Protein AF-A0AAU0UJW2-F1 (afdb_monomer_lite)

Structure (mmCIF, N/CA/C/O backbone):
data_AF-A0AAU0UJW2-F1
#
_entry.id   AF-A0AAU0UJW2-F1
#
loop_
_atom_site.group_PDB
_atom_site.id
_atom_site.type_symbol
_atom_site.label_atom_id
_atom_site.label_alt_id
_atom_site.label_comp_id
_atom_site.label_asym_id
_atom_site.label_entity_id
_atom_site.label_seq_id
_atom_site.pdbx_PDB_ins_code
_atom_site.Cartn_x
_atom_site.Cartn_y
_atom_site.Cartn_z
_atom_site.occupancy
_atom_site.B_iso_or_equiv
_atom_site.auth_seq_id
_atom_site.auth_comp_id
_atom_site.auth_asym_id
_atom_site.auth_atom_id
_atom_site.pdbx_PDB_model_num
ATOM 1 N N . MET A 1 1 ? 0.479 22.056 -22.407 1.00 35.69 1 MET A N 1
ATOM 2 C CA . MET A 1 1 ? 1.122 21.111 -21.466 1.00 35.69 1 MET A CA 1
ATOM 3 C C . MET A 1 1 ? 1.969 20.139 -22.272 1.00 35.69 1 MET A C 1
ATOM 5 O O . MET A 1 1 ? 1.422 19.437 -23.113 1.00 35.69 1 MET A O 1
ATOM 9 N N . HIS A 1 2 ? 3.293 20.176 -22.109 1.00 35.47 2 HIS A N 1
ATOM 10 C CA . HIS A 1 2 ? 4.218 19.329 -22.865 1.00 35.47 2 HIS A CA 1
ATOM 11 C C . HIS A 1 2 ? 4.075 17.859 -22.450 1.00 35.47 2 HIS A C 1
ATOM 13 O O . HIS A 1 2 ? 4.309 17.515 -21.296 1.00 35.47 2 HIS A O 1
ATOM 19 N N . LYS A 1 3 ? 3.711 16.996 -23.409 1.00 44.81 3 LYS A N 1
ATOM 20 C CA . LYS A 1 3 ? 3.889 15.543 -23.308 1.00 44.81 3 LYS A CA 1
ATOM 21 C C . LYS A 1 3 ? 5.388 15.264 -23.306 1.00 44.81 3 LYS A C 1
ATOM 23 O O . LYS A 1 3 ? 6.005 15.299 -24.369 1.00 44.81 3 LYS A O 1
ATOM 28 N N . ILE A 1 4 ? 5.975 15.000 -22.144 1.00 49.22 4 ILE A N 1
ATOM 29 C CA . ILE A 1 4 ? 7.316 14.425 -22.114 1.00 49.22 4 ILE A CA 1
ATOM 30 C C . ILE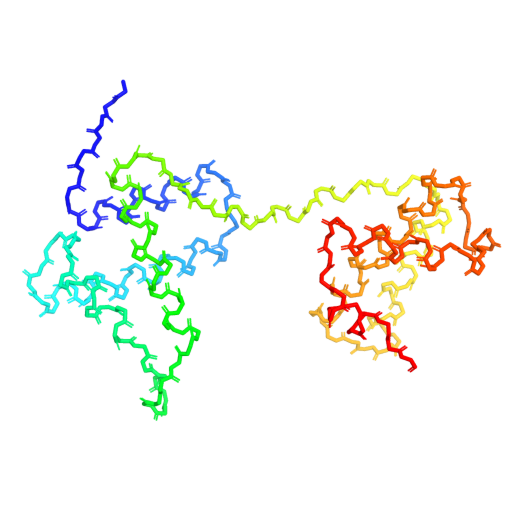 A 1 4 ? 7.150 12.946 -22.472 1.00 49.22 4 ILE A C 1
ATOM 32 O O . ILE A 1 4 ? 6.724 12.134 -21.660 1.00 49.22 4 ILE A O 1
ATOM 36 N N . ARG A 1 5 ? 7.416 12.611 -23.736 1.00 54.84 5 ARG A N 1
ATOM 37 C CA . ARG A 1 5 ? 7.581 11.228 -24.202 1.00 54.84 5 ARG A CA 1
ATOM 38 C C . ARG A 1 5 ? 9.007 10.795 -23.847 1.00 54.84 5 ARG A C 1
ATOM 40 O O . ARG A 1 5 ? 9.842 10.609 -24.727 1.00 54.84 5 ARG A O 1
ATOM 47 N N . THR A 1 6 ? 9.337 10.758 -22.559 1.00 57.75 6 THR A N 1
ATOM 48 C CA . THR A 1 6 ? 10.663 10.311 -22.132 1.00 57.75 6 THR A CA 1
ATOM 49 C C . THR A 1 6 ? 10.707 8.797 -22.166 1.00 57.75 6 THR A C 1
ATOM 51 O O . THR A 1 6 ? 10.095 8.118 -21.347 1.00 57.75 6 THR A O 1
ATOM 54 N N . ASN A 1 7 ? 11.419 8.268 -23.160 1.00 66.94 7 ASN A N 1
ATOM 55 C CA . ASN A 1 7 ? 11.680 6.836 -23.270 1.00 66.94 7 ASN A CA 1
ATOM 56 C C . ASN A 1 7 ? 12.797 6.390 -22.319 1.00 66.94 7 ASN A C 1
ATOM 58 O O . ASN A 1 7 ? 12.878 5.204 -22.008 1.00 66.94 7 ASN A O 1
ATOM 62 N N . ASN A 1 8 ? 13.640 7.323 -21.860 1.00 89.25 8 ASN A N 1
ATOM 63 C CA . ASN A 1 8 ? 14.739 7.019 -20.960 1.00 89.25 8 ASN A CA 1
ATOM 64 C C . ASN A 1 8 ? 14.211 6.605 -19.581 1.00 89.25 8 ASN A C 1
ATOM 66 O O . ASN A 1 8 ? 13.435 7.324 -18.948 1.00 89.25 8 ASN A O 1
ATOM 70 N N . LEU A 1 9 ? 14.665 5.448 -19.107 1.00 90.94 9 LEU A N 1
ATOM 71 C CA . LEU A 1 9 ? 14.228 4.851 -17.852 1.00 90.94 9 LEU A CA 1
ATOM 72 C C . LEU A 1 9 ? 14.534 5.739 -16.639 1.00 90.94 9 LEU A C 1
ATOM 74 O O . LEU A 1 9 ? 13.685 5.868 -15.762 1.00 90.94 9 LEU A O 1
ATOM 78 N N . LYS A 1 10 ? 15.708 6.379 -16.591 1.00 91.44 10 LYS A N 1
ATOM 79 C CA . LYS A 1 10 ? 16.122 7.215 -15.450 1.00 91.44 10 LYS A CA 1
ATOM 80 C C . LYS A 1 10 ? 15.271 8.479 -15.367 1.00 91.44 10 LYS A C 1
ATOM 82 O O . LYS A 1 10 ? 14.797 8.846 -14.294 1.00 91.44 10 LYS A O 1
ATOM 87 N N . GLU A 1 11 ? 15.008 9.110 -16.507 1.00 90.69 11 GLU A N 1
ATOM 88 C CA . GLU A 1 11 ? 14.116 10.272 -16.577 1.00 90.69 11 GLU A CA 1
ATOM 89 C C . GLU A 1 11 ? 12.674 9.896 -16.213 1.00 90.69 11 GLU A C 1
ATOM 91 O O . GLU A 1 11 ? 12.003 10.641 -15.497 1.00 90.69 11 GLU A O 1
ATOM 96 N N . LEU A 1 12 ? 12.215 8.714 -16.640 1.00 90.06 12 LEU A N 1
ATOM 97 C CA . LEU A 1 12 ? 10.905 8.175 -16.283 1.00 90.06 12 LEU A CA 1
ATOM 98 C C . LEU A 1 12 ? 10.791 7.920 -14.771 1.00 90.06 12 LEU A C 1
ATOM 100 O O . LEU A 1 12 ? 9.794 8.312 -14.164 1.00 90.06 12 LEU A O 1
ATOM 104 N N . THR A 1 13 ? 11.817 7.331 -14.145 1.00 92.44 13 THR A N 1
ATOM 105 C CA . THR A 1 13 ? 11.887 7.147 -12.687 1.00 92.44 13 THR A CA 1
ATOM 106 C C . THR A 1 13 ? 11.794 8.485 -11.958 1.00 92.44 13 THR A C 1
ATOM 108 O O . THR A 1 13 ? 10.998 8.617 -11.027 1.00 92.44 13 THR A O 1
ATOM 111 N N . ILE A 1 14 ? 12.583 9.484 -12.369 1.00 92.19 14 ILE A N 1
ATOM 112 C CA . ILE A 1 14 ? 12.592 10.811 -11.736 1.00 92.19 14 ILE A CA 1
ATOM 113 C C . ILE A 1 14 ? 11.211 11.457 -11.842 1.00 92.19 14 ILE A C 1
ATOM 115 O O . ILE A 1 14 ? 10.668 11.892 -10.828 1.00 92.19 14 ILE A O 1
ATOM 119 N N . ALA A 1 15 ? 10.616 11.462 -13.036 1.00 90.06 15 ALA A N 1
ATOM 120 C CA . ALA A 1 15 ? 9.301 12.050 -13.262 1.00 90.06 15 ALA A CA 1
ATOM 121 C C . ALA A 1 15 ? 8.222 11.390 -12.389 1.00 90.06 15 ALA A C 1
ATOM 123 O O . ALA A 1 15 ? 7.443 12.082 -11.735 1.00 90.06 15 ALA A O 1
ATOM 124 N N . VAL A 1 16 ? 8.233 10.057 -12.294 1.00 89.38 16 VAL A N 1
ATOM 125 C CA . VAL A 1 16 ? 7.325 9.302 -11.421 1.00 89.38 16 VAL A CA 1
ATOM 126 C C . VAL A 1 16 ? 7.502 9.686 -9.952 1.00 89.38 16 VAL A C 1
ATOM 128 O O . VAL A 1 16 ? 6.510 9.941 -9.272 1.00 89.38 16 VAL A O 1
ATOM 131 N N . LEU A 1 17 ? 8.737 9.753 -9.451 1.00 90.62 17 LEU A N 1
ATOM 132 C CA . LEU A 1 17 ? 9.001 10.106 -8.052 1.00 90.62 17 LEU A CA 1
ATOM 133 C C . LEU A 1 17 ? 8.580 11.547 -7.738 1.00 90.62 17 LEU A C 1
ATOM 135 O O . LEU A 1 17 ? 7.959 11.781 -6.704 1.00 90.62 17 LEU A O 1
ATOM 139 N N . THR A 1 18 ? 8.841 12.492 -8.642 1.00 89.75 18 THR A N 1
ATOM 140 C CA . THR A 1 18 ? 8.394 13.883 -8.500 1.00 89.75 18 THR A CA 1
ATOM 141 C C . THR A 1 18 ? 6.868 13.992 -8.480 1.00 89.75 18 THR A C 1
ATOM 143 O O . THR A 1 18 ? 6.316 14.747 -7.682 1.00 89.75 18 THR A O 1
ATOM 146 N N . GLU A 1 19 ? 6.156 13.228 -9.309 1.00 86.06 19 GLU A N 1
ATOM 147 C CA . GLU A 1 19 ? 4.689 13.203 -9.265 1.00 86.06 19 GLU A CA 1
ATOM 148 C C . GLU A 1 19 ? 4.155 12.569 -7.974 1.00 86.06 19 GLU A C 1
ATOM 150 O O . GLU A 1 19 ? 3.158 13.041 -7.430 1.00 86.06 19 GLU A O 1
ATOM 155 N N . MET A 1 20 ? 4.833 11.560 -7.418 1.00 85.06 20 MET A N 1
ATOM 156 C CA . MET A 1 20 ? 4.481 11.023 -6.098 1.00 85.06 20 MET A CA 1
ATOM 157 C C . MET A 1 20 ? 4.672 12.056 -4.977 1.00 85.06 20 MET A C 1
ATOM 159 O O . MET A 1 20 ? 3.850 12.130 -4.064 1.00 85.06 20 MET A O 1
ATOM 163 N N . GLU A 1 21 ? 5.732 12.861 -5.039 1.00 85.94 21 GLU A N 1
ATOM 164 C CA . GLU A 1 21 ? 5.971 13.948 -4.082 1.00 85.94 21 GLU A CA 1
ATOM 165 C C . GLU A 1 21 ? 4.874 15.021 -4.182 1.00 85.94 21 GLU A C 1
ATOM 167 O O . GLU A 1 21 ? 4.287 15.396 -3.166 1.00 85.94 21 GLU A O 1
ATOM 172 N N . LYS A 1 22 ? 4.511 15.445 -5.403 1.00 84.25 22 LYS A N 1
ATOM 173 C CA . LYS A 1 22 ? 3.406 16.395 -5.646 1.00 84.25 22 LYS A CA 1
ATOM 174 C C . LYS A 1 22 ? 2.049 15.866 -5.190 1.00 84.25 22 LYS A C 1
ATOM 176 O O . LYS A 1 22 ? 1.227 16.627 -4.694 1.00 84.25 22 LYS A O 1
ATOM 181 N N . ALA A 1 23 ? 1.813 14.566 -5.344 1.00 81.12 23 ALA A N 1
ATOM 182 C CA . ALA A 1 23 ? 0.598 13.905 -4.884 1.00 81.12 23 ALA A CA 1
ATOM 183 C C . ALA A 1 23 ? 0.604 13.601 -3.371 1.00 81.12 23 ALA A C 1
ATOM 185 O O . ALA A 1 23 ? -0.322 12.960 -2.871 1.00 81.12 23 ALA A O 1
ATOM 186 N N . HIS A 1 24 ? 1.620 14.064 -2.630 1.00 79.19 24 HIS A N 1
ATOM 187 C CA . HIS A 1 24 ? 1.739 13.925 -1.178 1.00 79.19 24 HIS A CA 1
ATOM 188 C C . HIS A 1 24 ? 1.684 12.469 -0.681 1.00 79.19 24 HIS A C 1
ATOM 190 O O . HIS A 1 24 ? 1.098 12.174 0.367 1.00 79.19 24 HIS A O 1
ATOM 196 N N . TYR A 1 25 ? 2.304 11.541 -1.417 1.00 77.69 25 TYR A N 1
ATOM 197 C CA . TYR A 1 25 ? 2.542 10.191 -0.901 1.00 77.69 25 TYR A CA 1
ATOM 198 C C . TYR A 1 25 ? 3.473 10.236 0.315 1.00 77.69 25 TYR A C 1
ATOM 200 O O . TYR A 1 25 ? 4.319 11.116 0.438 1.00 77.69 25 TYR A O 1
ATOM 208 N N . CYS A 1 26 ? 3.342 9.265 1.223 1.00 80.44 26 CYS A N 1
ATOM 209 C CA . CYS A 1 26 ? 4.212 9.220 2.394 1.00 80.44 26 CYS A CA 1
ATOM 210 C C . CYS A 1 26 ? 5.661 8.873 2.014 1.00 80.44 26 CYS A C 1
ATOM 212 O O . CYS A 1 26 ? 5.905 7.991 1.183 1.00 80.44 26 CYS A O 1
ATOM 214 N N . ASP A 1 27 ? 6.624 9.498 2.696 1.00 82.50 27 ASP A N 1
ATOM 215 C CA . ASP A 1 27 ? 8.057 9.359 2.402 1.00 82.50 27 ASP A CA 1
ATOM 216 C C . ASP A 1 27 ? 8.517 7.905 2.381 1.00 82.50 27 ASP A C 1
ATOM 218 O O . ASP A 1 27 ? 9.250 7.484 1.490 1.00 82.50 27 ASP A O 1
ATOM 222 N N . LYS A 1 28 ? 8.034 7.091 3.329 1.00 83.50 28 LYS A N 1
ATOM 223 C CA . LYS A 1 28 ? 8.375 5.665 3.399 1.00 83.50 28 LYS A CA 1
ATOM 224 C C . LYS A 1 28 ? 7.990 4.922 2.118 1.00 83.50 28 LYS A C 1
ATOM 226 O O . LYS A 1 28 ? 8.734 4.051 1.668 1.00 83.50 28 LYS A O 1
ATOM 231 N N . TYR A 1 29 ? 6.838 5.250 1.540 1.00 82.69 29 TYR A N 1
ATOM 232 C CA . TYR A 1 29 ? 6.375 4.631 0.306 1.00 82.69 29 TYR A CA 1
ATOM 233 C C . TYR A 1 29 ? 7.145 5.155 -0.911 1.00 82.69 29 TYR A C 1
ATOM 235 O O . TYR A 1 29 ? 7.566 4.353 -1.745 1.00 82.69 29 TYR A O 1
ATOM 243 N N . ILE A 1 30 ? 7.424 6.462 -0.970 1.00 88.44 30 ILE A N 1
ATOM 244 C CA . ILE A 1 30 ? 8.280 7.058 -2.011 1.00 88.44 30 ILE A CA 1
ATOM 245 C C . ILE A 1 30 ? 9.664 6.395 -2.008 1.00 88.44 30 ILE A C 1
ATOM 247 O O . ILE A 1 30 ? 10.150 5.980 -3.059 1.00 88.44 30 ILE A O 1
ATOM 251 N N . GLN A 1 31 ? 10.272 6.201 -0.832 1.00 90.12 31 GLN A N 1
ATOM 252 C CA . GLN A 1 31 ? 11.561 5.514 -0.710 1.00 90.12 31 GLN A CA 1
ATOM 253 C C . GLN A 1 31 ? 11.492 4.055 -1.172 1.00 90.12 31 GLN A C 1
ATOM 255 O O . GLN A 1 31 ? 12.400 3.585 -1.856 1.00 90.12 31 GLN A O 1
ATOM 260 N N . GLN A 1 32 ? 10.408 3.336 -0.863 1.00 88.75 32 GLN A N 1
ATOM 261 C CA . GLN A 1 32 ? 10.221 1.962 -1.332 1.00 88.75 32 GLN A CA 1
ATOM 262 C C . GLN A 1 32 ? 10.140 1.877 -2.864 1.00 88.75 32 GLN A C 1
ATOM 264 O O . GLN A 1 32 ? 10.741 0.977 -3.463 1.00 88.75 32 GLN A O 1
ATOM 269 N N . VAL A 1 33 ? 9.409 2.797 -3.501 1.00 89.94 33 VAL A N 1
ATOM 270 C CA . VAL A 1 33 ? 9.330 2.877 -4.966 1.00 89.94 33 VAL A CA 1
ATOM 271 C C . VAL A 1 33 ? 10.696 3.225 -5.543 1.00 89.94 33 VAL A C 1
ATOM 273 O O . VAL A 1 33 ? 11.180 2.486 -6.395 1.00 89.94 33 VAL A O 1
ATOM 276 N N . ARG A 1 34 ? 11.372 4.247 -5.003 1.00 93.75 34 ARG A N 1
ATOM 277 C CA . ARG A 1 34 ? 12.725 4.655 -5.409 1.00 93.75 34 ARG A CA 1
ATOM 278 C C . ARG A 1 34 ? 13.707 3.487 -5.379 1.00 93.75 34 ARG A C 1
ATOM 280 O O . ARG A 1 34 ? 14.332 3.200 -6.391 1.00 93.75 34 ARG A O 1
ATOM 287 N N . SER A 1 35 ? 13.783 2.756 -4.264 1.00 93.56 35 SER A N 1
ATOM 288 C CA . SER A 1 35 ? 14.660 1.582 -4.154 1.00 93.56 35 SER A CA 1
ATOM 289 C C . SER A 1 35 ? 14.330 0.502 -5.186 1.00 93.56 35 SER A C 1
ATOM 291 O O . SER A 1 35 ? 15.230 -0.162 -5.688 1.00 93.56 35 SER A O 1
ATOM 293 N N . THR A 1 36 ? 13.049 0.314 -5.513 1.00 93.81 36 THR A N 1
ATOM 294 C CA . THR A 1 36 ? 12.636 -0.671 -6.523 1.00 93.81 36 THR A CA 1
ATOM 295 C C . THR A 1 36 ? 13.020 -0.215 -7.933 1.0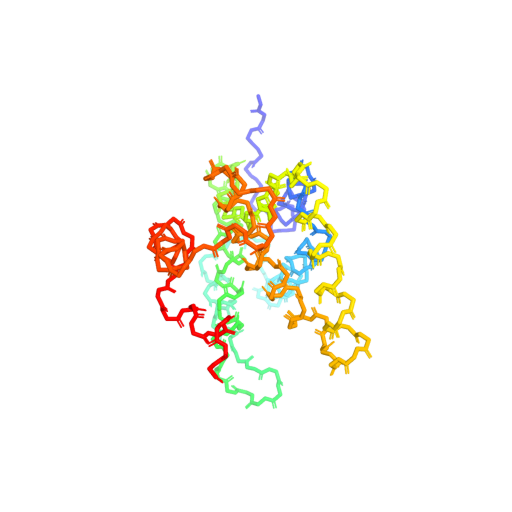0 93.81 36 THR A C 1
ATOM 297 O O . THR A 1 36 ? 13.534 -1.027 -8.698 1.00 93.81 36 THR A O 1
ATOM 300 N N . CYS A 1 37 ? 12.853 1.069 -8.261 1.00 94.25 37 CYS A N 1
ATOM 301 C CA . CYS A 1 37 ? 13.294 1.628 -9.539 1.00 94.25 37 CYS A CA 1
ATOM 302 C C . CYS A 1 37 ? 14.818 1.559 -9.697 1.00 94.25 37 CYS A C 1
ATOM 304 O O . CYS A 1 37 ? 15.293 1.182 -10.758 1.00 94.25 37 CYS A O 1
ATOM 306 N N . THR A 1 38 ? 15.597 1.800 -8.638 1.00 94.94 38 THR A N 1
ATOM 307 C CA . THR A 1 38 ? 17.059 1.621 -8.682 1.00 94.94 38 THR A CA 1
ATOM 308 C C . THR A 1 38 ? 17.457 0.175 -9.001 1.00 94.94 38 THR A C 1
ATOM 310 O O . THR A 1 38 ? 18.415 -0.058 -9.731 1.00 94.94 38 THR A O 1
ATOM 313 N N . LEU A 1 39 ? 16.721 -0.825 -8.497 1.00 94.81 39 LEU A N 1
ATOM 314 C CA . LEU A 1 39 ? 16.968 -2.227 -8.866 1.00 94.81 39 LEU A CA 1
ATOM 315 C C . LEU A 1 39 ? 16.685 -2.491 -10.350 1.00 94.81 39 LEU A C 1
ATOM 317 O O . LEU A 1 39 ? 17.429 -3.241 -10.982 1.00 94.81 39 LEU A O 1
ATOM 321 N N . LEU A 1 40 ? 15.632 -1.876 -10.889 1.00 96.19 40 LEU A N 1
ATOM 322 C CA . LEU A 1 40 ? 15.294 -1.950 -12.307 1.00 96.19 40 LEU A CA 1
ATOM 323 C C . LEU A 1 40 ? 16.361 -1.262 -13.172 1.00 96.19 40 LEU A C 1
ATOM 325 O O . LEU A 1 40 ? 16.803 -1.846 -14.152 1.00 96.19 40 LEU A O 1
ATOM 329 N N . GLU A 1 41 ? 16.831 -0.078 -12.783 1.00 95.06 41 GLU A N 1
ATOM 330 C CA . GLU A 1 41 ? 17.914 0.647 -13.464 1.00 95.06 41 GLU A CA 1
ATOM 331 C C . GLU A 1 41 ? 19.214 -0.162 -13.477 1.00 95.06 41 GLU A C 1
ATOM 333 O O . GLU A 1 41 ? 19.813 -0.341 -14.531 1.00 95.06 41 GLU A O 1
ATOM 338 N N . ASN A 1 42 ? 19.597 -0.765 -12.348 1.00 95.06 42 ASN A N 1
ATOM 339 C CA . ASN A 1 42 ? 20.757 -1.660 -12.284 1.00 95.06 42 ASN A CA 1
ATOM 340 C C . ASN A 1 42 ? 20.591 -2.907 -13.171 1.00 95.06 42 ASN A C 1
ATOM 342 O O . ASN A 1 42 ? 21.572 -3.503 -13.618 1.00 95.06 42 ASN A O 1
ATOM 346 N N . MET A 1 43 ? 19.360 -3.380 -13.377 1.00 95.50 43 MET A N 1
ATOM 347 C CA . MET A 1 43 ? 19.092 -4.464 -14.320 1.00 95.50 43 MET A CA 1
ATOM 348 C C . MET A 1 43 ? 19.204 -3.978 -15.765 1.00 95.50 43 MET A C 1
ATOM 350 O O . MET A 1 43 ? 19.841 -4.655 -16.565 1.00 95.50 43 MET A O 1
ATOM 354 N N . ALA A 1 44 ? 18.663 -2.801 -16.071 1.00 95.44 44 ALA A N 1
ATOM 355 C CA . ALA A 1 44 ? 18.764 -2.176 -17.382 1.00 95.44 44 ALA A CA 1
ATOM 356 C C . ALA A 1 44 ? 20.231 -1.945 -17.776 1.00 95.44 44 ALA A C 1
ATOM 358 O O . ALA A 1 44 ? 20.644 -2.394 -18.843 1.00 95.44 44 ALA A O 1
ATOM 359 N N . ASP A 1 45 ? 21.044 -1.393 -16.868 1.00 94.62 45 ASP A N 1
ATOM 360 C CA . ASP A 1 45 ? 22.481 -1.180 -17.069 1.00 94.62 45 ASP A CA 1
ATOM 361 C C . ASP A 1 45 ? 23.208 -2.513 -17.361 1.00 94.62 45 ASP A C 1
ATOM 363 O O . ASP A 1 45 ? 24.032 -2.588 -18.272 1.00 94.62 45 ASP A O 1
ATOM 367 N N . ARG A 1 46 ? 22.860 -3.606 -16.658 1.00 94.69 46 ARG A N 1
ATOM 368 C CA . ARG A 1 46 ? 23.411 -4.956 -16.924 1.00 94.69 46 ARG A CA 1
ATOM 369 C C . ARG A 1 46 ? 22.968 -5.545 -18.264 1.00 94.69 46 ARG A C 1
ATOM 371 O O . ARG A 1 46 ? 23.706 -6.337 -18.841 1.00 94.69 46 ARG A O 1
ATOM 378 N N . MET A 1 47 ? 21.776 -5.190 -18.733 1.00 94.19 47 MET A N 1
ATOM 379 C CA . MET A 1 47 ? 21.230 -5.618 -20.02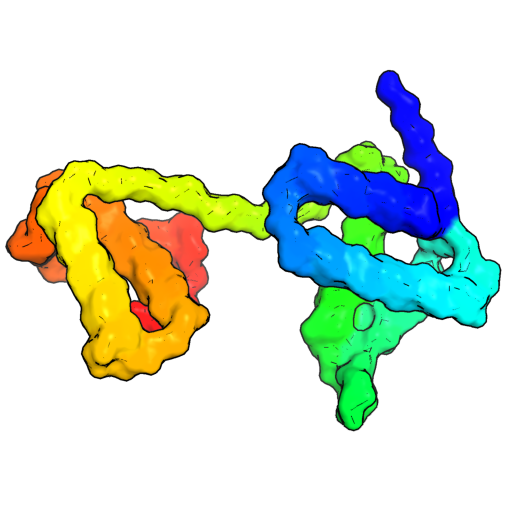4 1.00 94.19 47 MET A CA 1
ATOM 380 C C . MET A 1 47 ? 21.639 -4.685 -21.176 1.00 94.19 47 MET A C 1
ATOM 382 O O . MET A 1 47 ? 21.278 -4.953 -22.318 1.00 94.19 47 MET A O 1
ATOM 386 N N . GLY A 1 48 ? 22.374 -3.600 -20.899 1.00 92.50 48 GLY A N 1
ATOM 387 C CA . GLY A 1 48 ? 22.739 -2.592 -21.896 1.00 92.50 48 GLY A CA 1
ATOM 388 C C . GLY A 1 48 ? 21.543 -1.791 -22.420 1.00 92.50 48 GLY A C 1
ATOM 389 O O . GLY A 1 48 ? 21.558 -1.352 -23.567 1.00 92.50 48 GLY A O 1
ATOM 390 N N . LYS A 1 49 ? 20.495 -1.635 -21.604 1.00 91.69 49 LYS A N 1
ATOM 391 C CA . LYS A 1 49 ? 19.244 -0.960 -21.961 1.00 91.69 49 LYS A CA 1
ATOM 392 C C . LYS A 1 49 ? 19.117 0.377 -21.249 1.00 91.69 49 LYS A C 1
ATOM 394 O O . LYS A 1 49 ? 19.392 0.490 -20.059 1.00 91.69 49 LYS A O 1
ATOM 399 N N . ASP A 1 50 ? 18.630 1.373 -21.972 1.00 90.06 50 ASP A N 1
ATOM 400 C CA . ASP A 1 50 ? 18.354 2.724 -21.479 1.00 90.06 50 ASP A CA 1
ATOM 401 C C . ASP A 1 50 ? 16.852 3.051 -21.439 1.00 90.06 50 ASP A C 1
ATOM 403 O O . ASP A 1 50 ? 16.450 4.046 -20.832 1.00 90.06 50 ASP A O 1
ATOM 407 N N . THR A 1 51 ? 16.018 2.205 -22.049 1.00 91.44 51 THR A N 1
ATOM 408 C CA . THR A 1 51 ? 14.567 2.377 -22.146 1.00 91.44 51 THR A CA 1
ATOM 409 C C . THR A 1 51 ? 13.798 1.235 -21.484 1.00 91.44 51 THR A C 1
ATOM 411 O O . THR A 1 51 ? 14.282 0.109 -21.349 1.00 91.44 51 THR A O 1
ATOM 414 N N . LEU A 1 52 ? 12.570 1.535 -21.050 1.00 91.00 52 LEU A N 1
ATOM 415 C CA . LEU A 1 52 ? 11.658 0.532 -20.504 1.00 91.00 52 LEU A CA 1
ATOM 416 C C . LEU A 1 52 ? 10.940 -0.218 -21.633 1.00 91.00 52 LEU A C 1
ATOM 418 O O . LEU A 1 52 ? 9.925 0.260 -22.149 1.00 91.00 52 LEU A O 1
ATOM 422 N N . ASP A 1 53 ? 11.426 -1.409 -21.970 1.00 92.06 53 ASP A N 1
ATOM 423 C CA . ASP A 1 53 ? 10.801 -2.318 -22.935 1.00 92.06 53 ASP A CA 1
ATOM 424 C C . 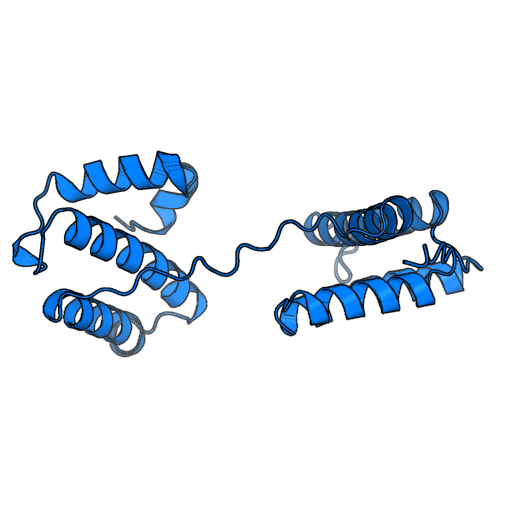ASP A 1 53 ? 10.259 -3.601 -22.284 1.00 92.06 53 ASP A C 1
ATOM 426 O O . ASP A 1 53 ? 10.349 -3.801 -21.067 1.00 92.06 53 ASP A O 1
ATOM 430 N N . ASP A 1 54 ? 9.615 -4.450 -23.086 1.00 92.31 54 ASP A N 1
ATOM 431 C CA . ASP A 1 54 ? 8.964 -5.668 -22.597 1.00 92.31 54 ASP A CA 1
ATOM 432 C C . ASP A 1 54 ? 9.960 -6.723 -22.118 1.00 92.31 54 ASP A C 1
ATOM 434 O O . ASP A 1 54 ? 9.690 -7.408 -21.134 1.00 92.31 54 ASP A O 1
ATOM 438 N N . GLU A 1 55 ? 11.133 -6.809 -22.741 1.00 94.69 55 GLU A N 1
ATOM 439 C CA . GLU A 1 55 ? 12.173 -7.752 -22.336 1.00 94.69 55 GLU A CA 1
ATOM 440 C C . GLU A 1 55 ? 12.777 -7.361 -20.978 1.00 94.69 55 GLU A C 1
ATOM 442 O O . GLU A 1 55 ? 12.874 -8.207 -20.091 1.00 94.69 55 GLU A O 1
ATOM 447 N N . LEU A 1 56 ? 13.101 -6.079 -20.761 1.00 95.12 56 LEU A N 1
ATOM 448 C CA . LEU A 1 56 ? 13.542 -5.578 -19.455 1.00 95.12 56 LEU A CA 1
ATOM 449 C C . LEU A 1 56 ? 12.444 -5.755 -18.400 1.00 95.12 56 LEU A C 1
ATOM 451 O O . LEU A 1 56 ? 12.714 -6.167 -17.271 1.00 95.12 56 LEU A O 1
ATOM 455 N N . SER A 1 57 ? 11.197 -5.456 -18.770 1.00 94.06 57 SER A N 1
ATOM 456 C CA . SER A 1 57 ? 10.045 -5.601 -17.880 1.00 94.06 57 SER A CA 1
ATOM 457 C C . SER A 1 57 ? 9.882 -7.040 -17.400 1.00 94.06 57 SER A C 1
ATOM 459 O O . SER A 1 57 ? 9.704 -7.275 -16.204 1.00 94.06 57 SER A O 1
ATOM 461 N N . GLN A 1 58 ? 9.953 -7.997 -18.325 1.00 95.38 58 GLN A N 1
ATOM 462 C CA . GLN A 1 58 ? 9.784 -9.411 -18.023 1.00 95.38 58 GLN A CA 1
ATOM 463 C C . GLN A 1 58 ? 10.963 -9.944 -17.206 1.00 95.38 58 GLN A C 1
ATOM 465 O O . GLN A 1 58 ? 10.741 -10.544 -16.158 1.00 95.38 58 GLN A O 1
ATOM 470 N N . ALA A 1 59 ? 12.201 -9.619 -17.594 1.00 94.94 59 ALA A N 1
ATOM 471 C CA . ALA A 1 59 ? 13.397 -9.994 -16.839 1.00 94.94 59 ALA A CA 1
ATOM 472 C C . ALA A 1 59 ? 13.345 -9.492 -15.386 1.00 94.94 59 ALA A C 1
ATOM 474 O O . ALA A 1 59 ? 13.707 -10.211 -14.452 1.00 94.94 59 ALA A O 1
ATOM 475 N N . PHE A 1 60 ? 12.837 -8.276 -15.172 1.00 96.06 60 PHE A N 1
ATOM 476 C CA . PHE A 1 60 ? 12.687 -7.722 -13.832 1.00 96.06 60 PHE A CA 1
ATOM 477 C C . PHE A 1 60 ? 11.602 -8.427 -13.020 1.00 96.06 60 PHE A C 1
ATOM 479 O O . PHE A 1 60 ? 11.794 -8.686 -11.832 1.00 96.06 60 PHE A O 1
ATOM 486 N N . ILE A 1 61 ? 10.468 -8.763 -13.635 1.00 93.06 61 ILE A N 1
ATOM 487 C CA . ILE A 1 61 ? 9.390 -9.518 -12.983 1.00 93.06 61 ILE A CA 1
ATOM 488 C C . ILE A 1 61 ? 9.860 -10.930 -12.605 1.00 93.06 61 ILE A C 1
ATOM 490 O O . ILE A 1 61 ? 9.553 -11.399 -11.504 1.00 93.06 61 ILE A O 1
ATOM 494 N N . ASP A 1 62 ? 10.643 -11.566 -13.474 1.00 92.94 62 ASP A N 1
ATOM 495 C CA . ASP A 1 62 ? 11.157 -12.923 -13.286 1.00 92.94 62 ASP A CA 1
ATOM 496 C C . ASP A 1 62 ? 12.257 -13.002 -12.220 1.00 92.94 62 ASP A C 1
ATOM 498 O O . ASP A 1 62 ? 12.386 -14.035 -11.559 1.00 92.94 62 ASP A O 1
ATOM 502 N N . ASP A 1 63 ? 12.957 -11.895 -11.930 1.00 92.38 63 ASP A N 1
ATOM 503 C CA . ASP A 1 63 ? 13.818 -11.728 -10.747 1.00 92.38 63 ASP A CA 1
ATOM 504 C C . ASP A 1 63 ? 12.992 -11.620 -9.447 1.00 92.38 63 ASP A C 1
ATOM 506 O O . ASP A 1 63 ? 13.058 -10.664 -8.667 1.00 92.38 63 ASP A O 1
ATOM 510 N N . SER A 1 64 ? 12.166 -12.633 -9.205 1.00 90.31 64 SER A N 1
ATOM 511 C CA . SER A 1 64 ? 11.241 -12.746 -8.081 1.00 90.31 64 SER A CA 1
ATOM 512 C C . SER A 1 64 ? 11.751 -13.669 -6.975 1.00 90.31 64 SER A C 1
ATOM 514 O O . SER A 1 64 ? 11.047 -13.901 -5.991 1.00 90.31 64 SER A O 1
ATOM 516 N N . SER A 1 65 ? 12.992 -14.145 -7.066 1.00 88.00 65 SER A N 1
ATOM 517 C CA . SER A 1 65 ? 13.594 -15.011 -6.054 1.00 88.00 65 SER A CA 1
ATOM 518 C C . SER A 1 65 ? 13.928 -14.260 -4.763 1.00 88.00 65 SER A C 1
ATOM 520 O O . SER A 1 65 ? 14.402 -13.119 -4.745 1.00 88.00 65 SER A O 1
ATOM 522 N N . HIS A 1 66 ? 13.679 -14.902 -3.628 1.00 83.56 66 HIS A N 1
ATOM 523 C CA . HIS A 1 66 ? 14.040 -14.387 -2.319 1.00 83.56 66 HIS A CA 1
ATOM 524 C C . HIS A 1 66 ? 15.565 -14.386 -2.152 1.00 83.56 66 HIS A C 1
ATOM 526 O O . HIS A 1 66 ? 16.218 -15.409 -2.341 1.00 83.56 66 HIS A O 1
ATOM 532 N N . PHE A 1 67 ? 16.136 -13.250 -1.740 1.00 77.69 67 PHE A N 1
ATOM 533 C CA . PHE A 1 67 ? 17.591 -13.041 -1.727 1.00 77.69 67 PHE A CA 1
ATOM 534 C C . PHE A 1 67 ? 18.376 -14.017 -0.834 1.00 77.69 67 PHE A C 1
ATOM 536 O O . PHE A 1 67 ? 19.549 -14.249 -1.092 1.00 77.69 67 PHE A O 1
ATOM 543 N N . ARG A 1 68 ? 17.752 -14.584 0.213 1.00 79.31 68 ARG A N 1
ATOM 544 C CA . ARG A 1 68 ? 18.418 -15.553 1.110 1.00 79.31 68 ARG A CA 1
ATOM 545 C C . ARG A 1 68 ? 18.245 -17.005 0.695 1.00 79.31 68 ARG A C 1
ATOM 547 O O . ARG A 1 68 ? 19.105 -17.818 0.988 1.00 79.31 68 ARG A O 1
ATOM 554 N N . THR A 1 69 ? 17.097 -17.342 0.116 1.00 84.81 69 THR A N 1
ATOM 555 C CA . THR A 1 69 ? 16.686 -18.744 -0.060 1.00 84.81 69 THR A CA 1
ATOM 556 C C . THR A 1 69 ? 16.666 -19.167 -1.521 1.00 84.81 69 THR A C 1
ATOM 558 O O . THR A 1 69 ? 16.504 -20.349 -1.793 1.00 84.81 69 THR A O 1
ATOM 561 N N . GLY A 1 70 ? 16.759 -18.228 -2.469 1.00 85.06 70 GLY A N 1
ATOM 562 C CA . GLY A 1 70 ? 16.641 -18.495 -3.906 1.00 85.06 70 GLY A CA 1
ATOM 563 C C . GLY A 1 70 ? 15.235 -18.910 -4.359 1.00 85.06 70 GLY A C 1
ATOM 564 O O . GLY A 1 70 ? 14.935 -18.845 -5.546 1.00 85.06 70 GLY A O 1
ATOM 565 N N . ALA A 1 71 ? 14.355 -19.280 -3.426 1.00 88.62 71 ALA A N 1
ATOM 566 C CA . ALA A 1 71 ? 12.979 -19.666 -3.692 1.00 88.62 71 ALA A CA 1
ATOM 567 C C . ALA A 1 71 ? 12.129 -18.479 -4.159 1.00 88.62 71 ALA A C 1
ATOM 569 O O . ALA A 1 71 ? 12.375 -17.330 -3.785 1.00 88.62 71 ALA A O 1
ATOM 570 N N . TYR A 1 72 ? 11.079 -18.771 -4.922 1.00 92.44 72 TYR A N 1
ATOM 571 C CA . TYR A 1 72 ? 10.111 -17.779 -5.376 1.00 92.44 72 TYR A CA 1
ATOM 572 C C . TYR A 1 72 ? 9.532 -16.946 -4.217 1.00 92.44 72 TYR A C 1
ATOM 574 O O . TYR A 1 72 ? 9.080 -17.479 -3.202 1.00 92.44 72 TYR A O 1
ATOM 582 N N . SER A 1 73 ? 9.495 -15.623 -4.391 1.00 90.50 73 SER A N 1
ATOM 583 C CA . SER A 1 73 ? 8.867 -14.681 -3.468 1.00 90.50 73 SER A CA 1
ATOM 584 C C . SER A 1 73 ? 7.702 -13.966 -4.139 1.00 90.50 73 SER A C 1
ATOM 586 O O . SER A 1 73 ? 7.872 -12.999 -4.885 1.00 90.50 73 SER A O 1
ATOM 588 N N . LYS A 1 74 ? 6.481 -14.362 -3.762 1.00 86.25 74 LYS A N 1
ATOM 589 C CA . LYS A 1 74 ? 5.238 -13.688 -4.179 1.00 86.25 74 LYS A CA 1
ATOM 590 C C . LYS A 1 74 ? 5.249 -12.189 -3.862 1.00 86.25 74 LYS A C 1
ATOM 592 O O . LYS A 1 74 ? 4.693 -11.394 -4.613 1.00 86.25 74 LYS A O 1
ATOM 597 N N . SER A 1 75 ? 5.875 -11.795 -2.751 1.00 83.69 75 SER A N 1
ATOM 598 C CA . SER A 1 75 ? 6.017 -10.386 -2.365 1.00 83.69 75 SER A CA 1
ATOM 599 C C . SER A 1 75 ? 6.928 -9.623 -3.333 1.00 83.69 75 SER A C 1
ATOM 601 O O . SER A 1 75 ? 6.566 -8.543 -3.802 1.00 83.69 75 SER A O 1
ATOM 603 N N . ARG A 1 76 ? 8.076 -10.212 -3.700 1.00 90.62 76 ARG A N 1
ATOM 604 C CA . ARG A 1 76 ? 9.018 -9.619 -4.660 1.00 90.62 76 ARG A CA 1
ATOM 605 C C . ARG A 1 76 ? 8.398 -9.512 -6.050 1.00 90.62 76 ARG A C 1
ATOM 607 O O . ARG A 1 76 ? 8.401 -8.420 -6.608 1.00 90.62 76 ARG A O 1
ATOM 614 N N . PHE A 1 77 ? 7.769 -10.587 -6.529 1.00 90.00 77 PHE A N 1
ATOM 615 C CA . PHE A 1 77 ? 7.016 -10.605 -7.786 1.00 90.00 77 PHE A CA 1
ATOM 616 C C . PHE A 1 77 ? 5.988 -9.468 -7.857 1.00 90.00 77 PHE A C 1
ATOM 618 O O . PHE A 1 77 ? 5.983 -8.685 -8.807 1.00 90.00 77 PHE A O 1
ATOM 625 N N . LYS A 1 78 ? 5.151 -9.317 -6.818 1.00 87.69 78 LYS A N 1
ATOM 626 C CA . LYS A 1 78 ? 4.148 -8.243 -6.749 1.00 87.69 78 LYS A CA 1
ATOM 627 C C . LYS A 1 78 ? 4.781 -6.857 -6.783 1.00 87.69 78 LYS A C 1
ATOM 629 O O . LYS A 1 78 ? 4.280 -5.980 -7.479 1.00 87.69 78 LYS A O 1
ATOM 634 N N . ARG A 1 79 ? 5.870 -6.651 -6.039 1.00 88.81 79 ARG A N 1
ATOM 635 C CA . ARG A 1 79 ? 6.583 -5.369 -5.996 1.00 88.81 79 ARG A CA 1
ATOM 636 C C . ARG A 1 79 ? 7.167 -5.005 -7.362 1.00 88.81 79 ARG A C 1
ATOM 638 O O . ARG A 1 79 ? 7.007 -3.868 -7.793 1.00 88.81 79 ARG A O 1
ATOM 645 N N . HIS A 1 80 ? 7.803 -5.959 -8.039 1.00 93.19 80 HIS A N 1
ATOM 646 C CA . HIS A 1 80 ? 8.400 -5.745 -9.359 1.00 93.19 80 HIS A CA 1
ATOM 647 C C . HIS A 1 80 ? 7.316 -5.481 -10.407 1.00 93.19 80 HIS A C 1
ATOM 649 O O . HIS A 1 80 ? 7.356 -4.457 -11.083 1.00 93.19 80 HIS A O 1
ATOM 655 N N . SER A 1 81 ? 6.275 -6.319 -10.437 1.00 90.75 81 SER A N 1
ATOM 656 C CA . SER A 1 81 ? 5.109 -6.138 -11.313 1.00 90.75 81 SER A CA 1
ATOM 657 C C . SER A 1 81 ? 4.457 -4.768 -11.121 1.00 90.75 81 SER A C 1
ATOM 659 O O . SER A 1 81 ? 4.123 -4.089 -12.088 1.00 90.75 81 SER A O 1
ATOM 661 N N . ARG A 1 82 ? 4.311 -4.325 -9.864 1.00 88.56 82 ARG A N 1
ATOM 662 C CA . ARG A 1 82 ? 3.749 -3.012 -9.542 1.00 88.56 82 ARG A CA 1
ATOM 663 C C . ARG A 1 82 ? 4.625 -1.883 -10.085 1.00 88.56 82 ARG A C 1
ATOM 665 O O . ARG A 1 82 ? 4.083 -0.975 -10.701 1.00 88.56 82 ARG A O 1
ATOM 672 N N . CYS A 1 83 ? 5.941 -1.948 -9.881 1.00 90.94 83 CYS A N 1
ATOM 673 C CA . CYS A 1 83 ? 6.898 -0.959 -10.389 1.00 90.94 83 CYS A CA 1
ATOM 674 C C . CYS A 1 83 ? 6.831 -0.826 -11.919 1.00 90.94 83 CYS A C 1
ATOM 676 O O . CYS A 1 83 ? 6.687 0.285 -12.424 1.00 90.94 83 CYS A O 1
ATOM 678 N N . ILE A 1 84 ? 6.823 -1.946 -12.647 1.00 92.31 84 ILE A N 1
ATOM 679 C CA . ILE A 1 84 ? 6.677 -1.945 -14.111 1.00 92.31 84 ILE A CA 1
ATOM 680 C C . ILE A 1 84 ? 5.348 -1.328 -14.536 1.00 92.31 84 ILE A C 1
ATOM 682 O O . ILE A 1 84 ? 5.324 -0.471 -15.415 1.00 92.31 84 ILE A O 1
ATOM 686 N N . HIS A 1 85 ? 4.248 -1.736 -13.903 1.00 89.06 85 HIS A N 1
ATOM 687 C CA . HIS A 1 85 ? 2.926 -1.202 -14.213 1.00 89.06 85 HIS A CA 1
ATOM 688 C C . HIS A 1 85 ? 2.874 0.321 -14.037 1.00 89.06 85 HIS A C 1
ATOM 690 O O . HIS A 1 85 ? 2.396 1.016 -14.921 1.00 89.06 85 HIS A O 1
ATOM 696 N N . ILE A 1 86 ? 3.430 0.844 -12.942 1.00 85.81 86 ILE A N 1
ATOM 697 C CA . ILE A 1 86 ? 3.520 2.287 -12.684 1.00 85.81 86 ILE A CA 1
ATOM 698 C C . ILE A 1 86 ? 4.253 3.008 -13.814 1.00 85.81 86 ILE A C 1
ATOM 700 O O . ILE A 1 86 ? 3.732 3.969 -14.374 1.00 85.81 86 ILE A O 1
ATOM 704 N N . LEU A 1 87 ? 5.464 2.549 -14.138 1.00 89.50 87 LEU A N 1
ATOM 705 C CA . LEU A 1 87 ? 6.308 3.211 -15.125 1.00 89.50 87 LEU A CA 1
ATOM 706 C C . LEU A 1 87 ? 5.664 3.159 -16.517 1.00 89.50 87 LEU A C 1
ATOM 708 O O . LEU A 1 87 ? 5.645 4.173 -17.211 1.00 89.50 87 LEU A O 1
ATOM 712 N N . LYS A 1 88 ? 5.072 2.018 -16.900 1.00 88.62 88 LYS A N 1
ATOM 713 C CA . LYS A 1 88 ? 4.335 1.869 -18.165 1.00 88.62 88 LYS A CA 1
ATOM 714 C C . LYS A 1 88 ? 3.114 2.788 -18.219 1.00 88.62 88 LYS A C 1
ATOM 716 O O . LYS A 1 88 ? 2.992 3.564 -19.158 1.00 88.62 88 LYS A O 1
ATOM 721 N N . THR A 1 89 ? 2.257 2.772 -17.199 1.00 84.56 89 THR A N 1
ATOM 722 C CA . THR A 1 89 ? 1.058 3.622 -17.165 1.00 84.56 89 THR A CA 1
ATOM 723 C C . THR A 1 89 ? 1.415 5.105 -17.218 1.00 84.56 89 THR A C 1
ATOM 725 O O . THR A 1 89 ? 0.802 5.856 -17.981 1.00 84.56 89 THR A O 1
ATOM 728 N N . TYR A 1 90 ? 2.434 5.525 -16.463 1.00 85.75 90 TYR A N 1
ATOM 729 C CA . TYR A 1 90 ? 2.894 6.910 -16.474 1.00 85.75 90 TYR A CA 1
ATOM 730 C C . TYR A 1 90 ? 3.471 7.312 -17.837 1.00 85.75 90 TYR A C 1
ATOM 732 O O . TYR A 1 90 ? 3.119 8.366 -18.360 1.00 85.75 90 TYR A O 1
ATOM 740 N N . ARG A 1 91 ? 4.288 6.453 -18.460 1.00 86.38 91 ARG A N 1
ATOM 741 C CA . ARG A 1 91 ? 4.812 6.661 -19.819 1.00 86.38 91 ARG A CA 1
ATOM 742 C C . ARG A 1 91 ? 3.690 6.802 -20.853 1.00 86.38 91 ARG A C 1
ATOM 744 O O . ARG A 1 91 ? 3.774 7.653 -21.737 1.00 86.38 91 ARG A O 1
ATOM 751 N N . ASP A 1 92 ? 2.658 5.969 -20.751 1.00 83.56 92 ASP A N 1
ATOM 752 C CA . ASP A 1 92 ? 1.627 5.850 -21.783 1.00 83.56 92 ASP A CA 1
ATOM 753 C C . ASP A 1 92 ? 0.546 6.938 -21.655 1.00 83.56 92 ASP A C 1
ATOM 755 O O . ASP A 1 92 ? 0.049 7.447 -22.663 1.00 83.56 92 ASP A O 1
ATOM 759 N N . THR A 1 93 ? 0.201 7.339 -20.429 1.00 77.56 93 THR A N 1
ATOM 760 C CA . THR A 1 93 ? -0.914 8.266 -20.169 1.00 77.56 93 THR A CA 1
ATOM 761 C C . THR A 1 93 ? -0.476 9.633 -19.637 1.00 77.56 93 THR A C 1
ATOM 763 O O . THR A 1 93 ? -1.254 10.585 -19.697 1.00 77.56 93 THR A O 1
ATOM 766 N N . GLY A 1 94 ? 0.752 9.764 -19.122 1.00 70.00 94 GLY A N 1
ATOM 767 C CA . GLY A 1 94 ? 1.212 10.944 -18.377 1.00 70.00 94 GLY A CA 1
ATOM 768 C C . GLY A 1 94 ? 0.513 11.130 -17.025 1.00 70.00 94 GLY A C 1
ATOM 769 O O . GLY A 1 94 ? 0.797 12.086 -16.307 1.00 70.00 94 GLY A O 1
ATOM 770 N N . ILE A 1 95 ? -0.402 10.224 -16.682 1.00 66.00 95 ILE A N 1
ATOM 771 C CA . ILE A 1 95 ? -1.128 10.163 -15.424 1.00 66.00 95 ILE A CA 1
ATOM 772 C C . ILE A 1 95 ? -0.682 8.877 -14.759 1.00 66.00 95 ILE A C 1
ATOM 774 O O . ILE A 1 95 ? -0.504 7.840 -15.392 1.00 66.00 95 ILE A O 1
ATOM 778 N N . SER A 1 96 ? -0.460 8.928 -13.463 1.00 60.47 96 SER A N 1
ATOM 779 C CA . SER A 1 96 ? -0.080 7.724 -12.765 1.00 60.47 96 SER A CA 1
ATOM 780 C C . SER A 1 96 ? -1.324 7.145 -12.099 1.00 60.47 96 SER A C 1
ATOM 782 O O . SER A 1 96 ? -1.839 7.712 -11.136 1.00 60.47 96 SER A O 1
ATOM 784 N N . ASP A 1 97 ? -1.845 6.052 -12.668 1.00 55.75 97 ASP A N 1
ATOM 785 C CA . ASP A 1 97 ? -2.949 5.262 -12.105 1.00 55.75 97 ASP A CA 1
ATOM 786 C C . ASP A 1 97 ? -2.428 4.467 -10.898 1.00 55.75 97 ASP A C 1
ATOM 788 O O . ASP A 1 97 ? -2.102 3.268 -10.910 1.00 55.75 97 ASP A O 1
ATOM 792 N N . TRP A 1 98 ? -2.184 5.209 -9.829 1.00 68.69 98 TRP A N 1
ATOM 793 C CA . TRP A 1 98 ? -1.897 4.630 -8.543 1.00 68.69 98 TRP A CA 1
ATOM 794 C C . TRP A 1 98 ? -3.233 4.229 -7.916 1.00 68.69 98 TRP A C 1
ATOM 796 O O . TRP A 1 98 ? -4.115 5.082 -7.820 1.00 68.69 98 TRP A O 1
ATOM 806 N N . PRO A 1 99 ? -3.374 3.027 -7.325 1.00 51.75 99 PRO A N 1
ATOM 807 C CA . PRO A 1 99 ? -4.215 2.944 -6.162 1.00 51.75 99 PRO A CA 1
ATOM 808 C C . PRO A 1 99 ? -3.549 3.920 -5.205 1.00 51.75 99 PRO A C 1
ATOM 810 O O . PRO A 1 99 ? -2.436 3.683 -4.719 1.00 51.75 99 PRO A O 1
ATOM 813 N N . SER A 1 100 ? -4.179 5.073 -4.995 1.00 47.00 100 SER A N 1
ATOM 814 C CA . SER A 1 100 ? -4.033 5.761 -3.734 1.00 47.00 100 SER A CA 1
ATOM 815 C C . SER A 1 100 ? -4.102 4.634 -2.714 1.00 47.00 100 SER A C 1
ATOM 817 O O . SER A 1 100 ? -5.132 3.971 -2.602 1.00 47.00 100 SER A O 1
ATOM 819 N N . LEU A 1 101 ? -2.990 4.324 -2.034 1.00 42.84 101 LEU A N 1
ATOM 820 C CA . LEU A 1 101 ? -3.152 3.771 -0.702 1.00 42.84 101 LEU A CA 1
ATOM 821 C C . LEU A 1 101 ? -4.065 4.811 -0.086 1.00 42.84 101 LEU A C 1
ATOM 823 O O . LEU A 1 101 ? -3.626 5.969 -0.061 1.00 42.84 101 LEU A O 1
ATOM 827 N N . PRO A 1 102 ? -5.343 4.483 0.192 1.00 36.84 102 PRO A N 1
ATOM 828 C CA . PRO A 1 102 ? -6.259 5.487 0.670 1.00 36.84 102 PRO A CA 1
ATOM 829 C C . PRO A 1 102 ? -5.491 6.144 1.797 1.00 36.84 102 PRO A C 1
ATOM 831 O O . PRO A 1 102 ? -5.015 5.446 2.704 1.00 36.84 102 PRO A O 1
ATOM 834 N N . ARG A 1 103 ? -5.244 7.461 1.664 1.00 40.75 103 ARG A N 1
ATOM 835 C CA . ARG A 1 103 ? -4.925 8.295 2.820 1.00 40.75 103 ARG A CA 1
ATOM 836 C C . ARG A 1 103 ? -5.850 7.725 3.870 1.00 40.75 103 ARG A C 1
ATOM 838 O O . ARG A 1 103 ? -7.042 7.677 3.562 1.00 40.75 103 ARG A O 1
ATOM 845 N N . ALA A 1 104 ? -5.294 7.146 4.947 1.00 43.94 104 ALA A N 1
ATOM 846 C CA . ALA A 1 104 ? -6.110 6.517 5.980 1.00 43.94 104 ALA A CA 1
ATOM 847 C C . ALA A 1 104 ? -7.274 7.483 6.160 1.00 43.94 104 ALA A C 1
ATOM 849 O O . ALA A 1 104 ? -6.956 8.660 6.386 1.00 43.94 104 ALA A O 1
ATOM 850 N N . PRO A 1 105 ? -8.509 7.074 5.783 1.00 44.91 105 PRO A N 1
ATOM 851 C CA . PRO A 1 105 ? -9.580 8.023 5.509 1.00 44.91 105 PRO A CA 1
ATOM 852 C C . PRO A 1 105 ? -9.567 8.975 6.678 1.00 44.91 105 PRO A C 1
ATOM 854 O O . PRO A 1 105 ? -9.399 8.468 7.790 1.00 44.91 105 PRO A O 1
ATOM 857 N N . VAL A 1 106 ? -9.563 10.292 6.416 1.00 45.78 106 VAL A N 1
ATOM 858 C CA . VAL A 1 106 ? -9.627 11.288 7.493 1.00 45.78 106 VAL A CA 1
ATOM 859 C C . VAL A 1 106 ? -10.730 10.769 8.388 1.00 45.78 106 VAL A C 1
AT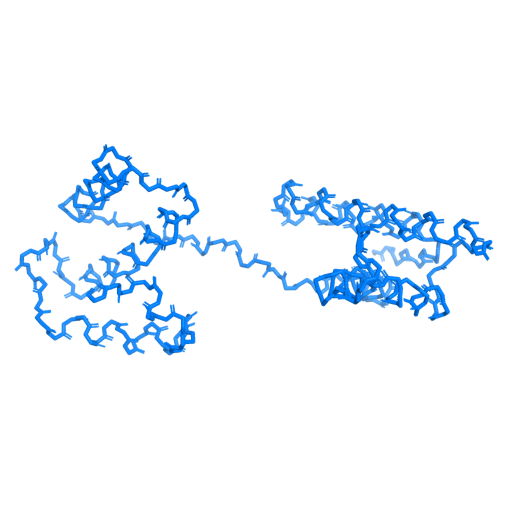OM 861 O O . VAL A 1 106 ? -11.864 10.634 7.936 1.00 45.78 106 VAL A O 1
ATOM 864 N N . LEU A 1 107 ? -10.326 10.227 9.534 1.00 58.00 107 LEU A N 1
ATOM 865 C CA . LEU A 1 107 ? -11.266 9.546 10.390 1.00 58.00 107 LEU A CA 1
ATOM 866 C C . LEU A 1 107 ? -12.089 10.704 10.906 1.00 58.00 107 LEU A C 1
ATOM 868 O O . LEU A 1 107 ? -11.498 11.620 11.479 1.00 58.00 107 LEU A O 1
ATOM 872 N N . ASP A 1 108 ? -13.386 10.701 10.604 1.00 68.00 108 ASP A N 1
ATOM 873 C CA . ASP A 1 108 ? -14.287 11.713 11.137 1.00 68.00 108 ASP A CA 1
ATOM 874 C C . ASP A 1 108 ? -14.015 11.823 12.637 1.00 68.00 108 ASP A C 1
ATOM 876 O O . ASP A 1 108 ? -13.801 10.814 13.309 1.00 68.00 108 ASP A O 1
ATOM 880 N N . GLU A 1 109 ? -13.842 13.037 13.145 1.00 81.12 109 GLU A N 1
ATOM 881 C CA . GLU A 1 109 ? -13.418 13.198 14.531 1.00 81.12 109 GLU A CA 1
ATOM 882 C C . GLU A 1 109 ? -14.595 12.887 15.453 1.00 81.12 109 GLU A C 1
ATOM 884 O O . GLU A 1 109 ? -15.690 13.415 15.266 1.00 81.12 109 GLU A O 1
ATOM 889 N N . LEU A 1 110 ? -14.358 12.043 16.461 1.00 84.38 110 LEU A N 1
ATOM 890 C CA . LEU A 1 110 ? -15.318 11.842 17.544 1.00 84.38 110 LEU A CA 1
ATOM 891 C C . LEU A 1 110 ? -15.595 13.187 18.221 1.00 84.38 110 LEU A C 1
ATOM 893 O O . LEU A 1 110 ? -14.655 13.890 18.596 1.00 84.38 110 LEU A O 1
ATOM 897 N N . THR A 1 111 ? -16.868 13.524 18.420 1.00 88.94 111 THR A N 1
ATOM 898 C CA . THR A 1 111 ? -17.264 14.797 19.050 1.00 88.94 111 THR A CA 1
ATOM 899 C C . THR A 1 111 ? -17.721 14.637 20.500 1.00 88.94 111 THR A C 1
ATOM 901 O O . THR A 1 111 ? -17.625 15.578 21.287 1.00 88.94 111 THR A O 1
ATOM 904 N N . ALA A 1 112 ? -18.190 13.449 20.881 1.00 88.25 112 ALA A N 1
ATOM 905 C CA . ALA A 1 112 ? -18.685 13.127 22.210 1.00 88.25 112 ALA A CA 1
ATOM 906 C C . ALA A 1 112 ? -17.515 12.970 23.199 1.00 88.25 112 ALA A C 1
ATOM 908 O O . ALA A 1 112 ? -16.742 12.012 23.078 1.00 88.25 112 ALA A O 1
ATOM 909 N N . PRO A 1 113 ? -17.394 13.843 24.220 1.00 88.94 113 PRO A N 1
ATOM 910 C CA . PRO A 1 113 ? -16.265 13.824 25.153 1.00 88.94 113 PRO A CA 1
ATOM 911 C C . PRO A 1 113 ? -16.056 12.471 25.839 1.00 88.94 113 PRO A C 1
ATOM 913 O O . PRO A 1 113 ? -14.923 12.022 25.986 1.00 88.94 113 PRO A O 1
ATOM 916 N N . GLN A 1 114 ? -17.142 11.786 26.197 1.00 90.81 114 GLN A N 1
ATOM 917 C CA . GLN A 1 114 ? -17.088 10.498 26.885 1.00 90.81 114 GLN A CA 1
ATOM 918 C C . GLN A 1 114 ? -16.598 9.369 25.966 1.00 90.81 114 GLN A C 1
ATOM 920 O O . GLN A 1 114 ? -15.897 8.468 26.423 1.00 90.81 114 GLN A O 1
ATOM 925 N N . LEU A 1 115 ? -16.912 9.414 24.666 1.00 88.81 115 LEU A N 1
ATOM 926 C CA . LEU A 1 115 ? -16.382 8.446 23.698 1.00 88.81 115 LEU A CA 1
ATOM 927 C C . LEU A 1 115 ? -14.903 8.715 23.396 1.00 88.81 115 LEU A C 1
ATOM 929 O O . LEU A 1 115 ? -14.123 7.771 23.279 1.00 88.81 115 LEU A O 1
ATOM 933 N N . ILE A 1 116 ? -14.495 9.988 23.336 1.00 90.75 116 ILE A N 1
ATOM 934 C CA . ILE A 1 116 ? -13.084 10.387 23.203 1.00 90.75 116 ILE A CA 1
ATOM 935 C C . ILE A 1 116 ? -12.272 9.893 24.410 1.00 90.75 116 ILE A C 1
ATOM 937 O O . ILE A 1 116 ? -11.182 9.334 24.247 1.00 90.75 116 ILE A O 1
ATOM 941 N N . GLU A 1 117 ? -12.802 10.065 25.620 1.00 92.06 117 GLU A N 1
ATOM 942 C CA . GLU A 1 117 ? -12.176 9.597 26.858 1.00 92.06 117 GLU A CA 1
ATOM 943 C C . GLU A 1 117 ? -12.078 8.067 26.899 1.00 92.06 117 GLU A C 1
ATOM 945 O O . GLU A 1 117 ? -11.004 7.527 27.183 1.00 92.06 117 GLU A O 1
ATOM 950 N N . ALA A 1 118 ? -13.154 7.361 26.536 1.00 91.56 118 ALA A N 1
ATOM 951 C CA . ALA A 1 118 ? -13.165 5.902 26.452 1.00 91.56 118 ALA A CA 1
ATOM 952 C C . ALA A 1 118 ? -12.136 5.384 25.435 1.00 91.56 118 ALA A C 1
ATOM 954 O O . ALA A 1 118 ? -11.378 4.458 25.723 1.00 91.56 118 ALA A O 1
ATOM 955 N N . TYR A 1 119 ? -12.049 6.019 24.265 1.00 92.19 119 TYR A N 1
ATOM 956 C CA . TYR A 1 119 ? -11.075 5.677 23.233 1.00 92.19 119 TYR A CA 1
ATOM 957 C C . TYR A 1 119 ? -9.629 5.920 23.678 1.00 92.19 119 TYR A C 1
ATOM 959 O O . TYR A 1 119 ? -8.745 5.095 23.433 1.00 92.19 119 TYR A O 1
ATOM 967 N N . THR A 1 120 ? -9.378 7.036 24.360 1.00 91.50 120 THR A N 1
ATOM 968 C CA . THR A 1 120 ? -8.047 7.374 24.882 1.00 91.50 120 THR A CA 1
ATOM 969 C C . THR A 1 120 ? -7.628 6.388 25.970 1.00 91.50 120 THR A C 1
ATOM 971 O O . THR A 1 120 ? -6.514 5.862 25.923 1.00 91.50 120 THR A O 1
ATOM 974 N N . SER A 1 121 ? -8.544 6.068 26.887 1.00 92.19 121 SER A N 1
ATOM 975 C CA . SER A 1 121 ? -8.347 5.061 27.934 1.00 92.19 121 SER A CA 1
ATOM 976 C C . SER A 1 121 ? -8.072 3.678 27.344 1.00 92.19 121 SER A C 1
ATOM 978 O O . SER A 1 121 ? -7.140 3.002 27.770 1.00 92.19 121 SER A O 1
ATOM 980 N N . PHE A 1 122 ? -8.800 3.283 26.296 1.00 91.19 122 PHE A N 1
ATOM 981 C CA . PHE A 1 122 ? -8.570 2.028 25.579 1.00 91.19 122 PHE A CA 1
ATOM 982 C C . PHE A 1 122 ? -7.159 1.945 24.973 1.00 91.19 122 PHE A C 1
ATOM 984 O O . PHE A 1 122 ? -6.467 0.938 25.129 1.00 91.19 122 PHE A O 1
ATOM 991 N N . ILE A 1 123 ? -6.691 3.011 24.313 1.00 91.19 123 ILE A N 1
ATOM 992 C CA . ILE A 1 123 ? -5.336 3.054 23.738 1.00 91.19 123 ILE A CA 1
ATOM 993 C C . ILE A 1 123 ? -4.270 2.985 24.837 1.00 91.19 123 ILE A C 1
ATOM 995 O O . ILE A 1 123 ? -3.270 2.286 24.660 1.00 91.19 123 ILE A O 1
ATOM 999 N N . HIS A 1 124 ? -4.474 3.701 25.946 1.00 91.75 124 HIS A N 1
ATOM 1000 C CA . HIS A 1 124 ? -3.576 3.666 27.098 1.00 91.75 124 HIS A CA 1
ATOM 1001 C C . HIS A 1 124 ? -3.487 2.251 27.681 1.00 91.75 124 HIS A C 1
ATOM 1003 O O . HIS A 1 124 ? -2.389 1.718 27.808 1.00 91.75 124 HIS A O 1
ATOM 1009 N N . HIS A 1 125 ? -4.629 1.606 27.924 1.00 91.31 125 HIS A N 1
ATOM 1010 C CA . HIS A 1 125 ? -4.708 0.240 28.441 1.00 91.31 125 HIS A CA 1
ATOM 1011 C C . HIS A 1 125 ? -3.959 -0.765 27.548 1.00 91.31 125 HIS A C 1
ATOM 1013 O O . HIS A 1 125 ? -3.114 -1.525 28.017 1.00 91.31 125 HIS A O 1
ATOM 1019 N N . MET A 1 126 ? -4.177 -0.724 26.228 1.00 90.81 126 MET A N 1
ATOM 1020 C CA . MET A 1 126 ? -3.469 -1.615 25.298 1.00 90.81 126 MET A CA 1
ATOM 1021 C C . MET A 1 126 ? -1.949 -1.419 25.298 1.00 90.81 126 MET A C 1
ATOM 1023 O O . MET A 1 126 ? -1.205 -2.372 25.051 1.00 90.81 126 MET A O 1
ATOM 1027 N N . ARG A 1 127 ? -1.489 -0.183 25.509 1.00 90.38 127 ARG A N 1
ATOM 1028 C CA . ARG A 1 127 ? -0.066 0.156 25.483 1.00 90.38 127 ARG A CA 1
ATOM 1029 C C . ARG A 1 127 ? 0.621 -0.174 26.801 1.00 90.38 127 ARG A C 1
ATOM 1031 O O . ARG A 1 127 ? 1.652 -0.833 26.773 1.00 90.38 127 ARG A O 1
ATOM 1038 N N . GLU A 1 128 ? 0.068 0.300 27.909 1.00 90.88 128 GLU A N 1
ATOM 1039 C CA . GLU A 1 128 ? 0.742 0.299 29.209 1.00 90.88 128 GLU A CA 1
ATOM 1040 C C . GLU A 1 128 ? 0.397 -0.937 30.043 1.00 90.88 128 GLU A C 1
ATOM 1042 O O . GLU A 1 128 ? 1.263 -1.466 30.732 1.00 90.88 128 GLU A O 1
ATOM 1047 N N . GLU A 1 129 ? -0.838 -1.438 29.961 1.00 88.19 129 GLU A N 1
ATOM 1048 C CA . GLU A 1 129 ? -1.271 -2.580 30.777 1.00 88.19 129 GLU A CA 1
ATOM 1049 C C . GLU A 1 129 ? -1.093 -3.910 30.042 1.00 88.19 129 GLU A C 1
ATOM 1051 O O . GLU A 1 129 ? -0.544 -4.857 30.600 1.00 88.19 129 GLU A O 1
ATOM 1056 N N . ILE A 1 130 ? -1.507 -3.987 28.772 1.00 88.69 130 ILE A N 1
ATOM 1057 C CA . ILE A 1 130 ? -1.358 -5.215 27.971 1.00 88.69 130 ILE A CA 1
ATOM 1058 C C . ILE A 1 130 ? 0.045 -5.310 27.343 1.00 88.69 130 ILE A C 1
ATOM 1060 O O . ILE A 1 130 ? 0.545 -6.407 27.094 1.00 88.69 130 ILE A O 1
ATOM 1064 N N . GLY A 1 131 ? 0.701 -4.177 27.068 1.00 88.50 131 GLY A N 1
ATOM 1065 C CA . GLY A 1 131 ? 2.037 -4.162 26.460 1.00 88.50 131 GLY A CA 1
ATOM 1066 C C . GLY A 1 131 ? 2.054 -4.596 24.989 1.00 88.50 131 GLY A C 1
ATOM 1067 O O . GLY A 1 131 ? 3.019 -5.211 24.527 1.00 88.50 131 GLY A O 1
ATOM 1068 N N . LEU A 1 132 ? 0.986 -4.321 24.231 1.00 87.44 132 LEU A N 1
ATOM 1069 C CA . LEU A 1 132 ? 0.901 -4.727 22.827 1.00 87.44 132 LEU A CA 1
ATOM 1070 C C . LEU A 1 132 ? 1.890 -3.958 21.943 1.00 87.44 132 LEU A C 1
ATOM 1072 O O . LEU A 1 132 ? 2.196 -2.784 22.151 1.00 87.44 132 LEU A O 1
ATOM 1076 N N . ASN A 1 133 ? 2.360 -4.613 20.879 1.00 88.06 133 ASN A N 1
ATOM 1077 C CA . ASN A 1 133 ? 3.206 -3.939 19.901 1.00 88.06 133 ASN A CA 1
ATOM 1078 C C . ASN A 1 133 ? 2.412 -2.871 19.119 1.00 88.06 133 ASN A C 1
ATOM 1080 O O . ASN A 1 133 ? 1.197 -2.972 18.926 1.00 88.06 133 ASN A O 1
ATOM 1084 N N . LYS A 1 134 ? 3.129 -1.870 18.595 1.00 82.88 134 LYS A N 1
ATOM 1085 C CA . LYS A 1 134 ? 2.540 -0.725 17.884 1.00 82.88 134 LYS A CA 1
ATOM 1086 C C . LYS A 1 134 ? 1.625 -1.118 16.718 1.00 82.88 134 LYS A C 1
ATOM 1088 O O . LYS A 1 134 ? 0.572 -0.516 16.558 1.00 82.88 134 LYS A O 1
ATOM 1093 N N . ASN A 1 135 ? 2.004 -2.117 15.920 1.00 75.25 135 ASN A N 1
ATOM 1094 C CA . ASN A 1 135 ? 1.217 -2.513 14.748 1.00 75.25 135 ASN A CA 1
ATOM 1095 C C . ASN A 1 135 ? -0.123 -3.139 15.155 1.00 75.25 135 ASN A C 1
ATOM 1097 O O . ASN A 1 135 ? -1.141 -2.888 14.515 1.00 75.25 135 ASN A O 1
ATOM 1101 N N . THR A 1 136 ? -0.124 -3.933 16.226 1.00 81.06 136 THR A N 1
ATOM 1102 C CA . THR A 1 136 ? -1.338 -4.515 16.799 1.00 81.06 136 THR A CA 1
ATOM 1103 C C . THR A 1 136 ? -2.242 -3.423 17.375 1.00 81.06 136 THR A C 1
ATOM 1105 O O . THR A 1 136 ? -3.432 -3.399 17.065 1.00 81.06 136 THR A O 1
ATOM 1108 N N . ILE A 1 137 ? -1.673 -2.472 18.128 1.00 85.06 137 ILE A N 1
ATOM 1109 C CA . ILE A 1 137 ? -2.415 -1.318 18.660 1.00 85.06 137 ILE A CA 1
ATOM 1110 C C . ILE A 1 137 ? -3.040 -0.504 17.525 1.00 85.06 137 ILE A C 1
ATOM 1112 O O . ILE A 1 137 ? -4.224 -0.199 17.588 1.00 85.06 137 ILE A O 1
ATOM 1116 N N . ASP A 1 138 ? -2.287 -0.192 16.469 1.00 82.94 138 ASP A N 1
ATOM 1117 C CA . ASP A 1 138 ? -2.794 0.577 15.326 1.00 82.94 138 ASP A CA 1
ATOM 1118 C C . ASP A 1 138 ? -3.969 -0.133 14.626 1.00 82.94 138 ASP A C 1
ATOM 1120 O O . ASP A 1 138 ? -4.899 0.528 14.154 1.00 82.94 138 ASP A O 1
ATOM 1124 N N . GLY A 1 139 ? -3.957 -1.470 14.587 1.00 81.44 139 GLY A N 1
ATOM 1125 C CA . GLY A 1 139 ? -5.060 -2.282 14.072 1.00 81.44 139 GLY A CA 1
ATOM 1126 C C . GLY A 1 139 ? -6.329 -2.152 14.914 1.00 81.44 139 GLY A C 1
ATOM 1127 O O . GLY A 1 139 ? -7.380 -1.785 14.386 1.00 81.44 139 GLY A O 1
ATOM 1128 N N . TYR A 1 140 ? -6.231 -2.399 16.222 1.00 86.19 140 TYR A N 1
ATOM 1129 C CA . TYR A 1 140 ? -7.372 -2.283 17.136 1.00 86.19 140 TYR A CA 1
ATOM 1130 C C . TYR A 1 140 ? -7.892 -0.853 17.245 1.00 86.19 140 TYR A C 1
ATOM 1132 O O . TYR A 1 140 ? -9.099 -0.628 17.199 1.00 86.19 140 TYR A O 1
ATOM 1140 N N . LYS A 1 141 ? -6.984 0.123 17.307 1.00 87.69 141 LYS A N 1
ATOM 1141 C CA . LYS A 1 141 ? -7.299 1.549 17.361 1.00 87.69 141 LYS A CA 1
ATOM 1142 C C . LYS A 1 141 ? -8.227 1.953 16.213 1.00 87.69 141 LYS A C 1
ATOM 1144 O O . LYS A 1 141 ? -9.247 2.588 16.449 1.00 87.69 141 LYS A O 1
ATOM 1149 N N . ARG A 1 142 ? -7.911 1.555 14.976 1.00 84.81 142 ARG A N 1
ATOM 1150 C CA . ARG A 1 142 ? -8.752 1.867 13.806 1.00 84.81 142 ARG A CA 1
ATOM 1151 C C . ARG A 1 142 ? -10.134 1.231 13.889 1.00 84.81 142 ARG A C 1
ATOM 1153 O O . ARG A 1 142 ? -11.117 1.896 13.586 1.00 84.81 142 ARG A O 1
ATOM 1160 N N . PHE A 1 143 ? -10.200 -0.034 14.293 1.00 85.31 143 PHE A N 1
ATOM 1161 C CA . PHE A 1 143 ? -11.466 -0.754 14.395 1.00 85.31 143 PHE A CA 1
ATOM 1162 C C . PHE A 1 143 ? -12.385 -0.131 15.454 1.00 85.31 143 PHE A C 1
ATOM 1164 O O . PHE A 1 143 ? -13.525 0.215 15.155 1.00 85.31 143 PHE A O 1
ATOM 1171 N N . VAL A 1 144 ? -11.863 0.091 16.665 1.00 89.00 144 VAL A N 1
ATOM 1172 C CA . VAL A 1 144 ? -12.619 0.699 17.769 1.00 89.00 144 VAL A CA 1
ATOM 1173 C C . VAL A 1 144 ? -13.054 2.118 17.425 1.00 89.00 144 VAL A C 1
ATOM 1175 O O . VAL A 1 144 ? -14.184 2.491 17.710 1.00 89.00 144 VAL A O 1
ATOM 1178 N N . HIS A 1 145 ? -12.211 2.896 16.746 1.00 88.75 145 HIS A N 1
ATOM 1179 C CA . HIS A 1 145 ? -12.594 4.233 16.302 1.00 88.75 145 HIS A CA 1
ATOM 1180 C C . HIS A 1 145 ? -13.803 4.222 15.360 1.00 88.75 145 HIS A C 1
ATOM 1182 O O . HIS A 1 145 ? -14.712 5.029 15.514 1.00 88.75 145 HIS A O 1
ATOM 1188 N N . HIS A 1 146 ? -13.834 3.297 14.396 1.00 86.56 146 HIS A N 1
ATOM 1189 C CA . HIS A 1 146 ? -14.981 3.152 13.500 1.00 86.56 146 HIS A CA 1
ATOM 1190 C C . HIS A 1 146 ? -16.253 2.746 14.242 1.00 86.56 146 HIS A C 1
ATOM 1192 O O . HIS A 1 146 ? -17.323 3.253 13.919 1.00 86.56 146 HIS A O 1
ATOM 1198 N N . PHE A 1 147 ? -16.134 1.880 15.247 1.00 88.38 147 PHE A N 1
ATOM 1199 C CA . PHE A 1 147 ? -17.271 1.507 16.077 1.00 88.38 147 PHE A CA 1
ATOM 1200 C C . PHE A 1 147 ? -17.813 2.698 16.875 1.00 88.38 147 PHE A C 1
ATOM 1202 O O . PHE A 1 147 ? -19.013 2.945 16.870 1.00 88.38 147 PHE A O 1
ATOM 1209 N N . LEU A 1 148 ? -16.936 3.484 17.504 1.00 90.31 148 LEU A N 1
ATOM 1210 C CA . LEU A 1 148 ? -17.354 4.654 18.278 1.00 90.31 148 LEU A CA 1
ATOM 1211 C C . LEU A 1 148 ? -17.985 5.742 17.402 1.00 90.31 148 LEU A C 1
ATOM 1213 O O . LEU A 1 148 ? -18.941 6.375 17.839 1.00 90.31 148 LEU A O 1
ATOM 1217 N N . LEU A 1 149 ? -17.502 5.922 16.168 1.00 88.25 149 LEU A N 1
ATOM 1218 C CA . LEU A 1 149 ? -18.139 6.816 15.199 1.00 88.25 149 LEU A CA 1
ATOM 1219 C C . LEU A 1 149 ? -19.544 6.347 14.834 1.00 88.25 149 LEU A C 1
ATOM 1221 O O . LEU A 1 149 ? -20.480 7.135 14.887 1.00 88.25 149 LEU A O 1
ATOM 1225 N N . TYR A 1 150 ? -19.705 5.055 14.544 1.00 87.38 150 TYR A N 1
ATOM 1226 C CA . TYR A 1 150 ? -21.021 4.469 14.304 1.00 87.38 150 TYR A CA 1
ATOM 1227 C C . TYR A 1 150 ? -21.959 4.689 15.501 1.00 87.38 150 TYR A C 1
ATOM 1229 O O . TYR A 1 150 ? -23.117 5.061 15.321 1.00 87.38 150 TYR A O 1
ATOM 1237 N N . CYS A 1 151 ? -21.477 4.497 16.730 1.00 86.75 151 CYS A N 1
ATOM 1238 C CA . CYS A 1 151 ? -22.263 4.766 17.933 1.00 86.75 151 CYS A CA 1
ATOM 1239 C C . CYS A 1 151 ? -22.675 6.245 18.012 1.00 86.75 151 CYS A C 1
ATOM 1241 O O . CYS A 1 151 ? -23.841 6.544 18.262 1.00 86.75 151 CYS A O 1
ATOM 1243 N N . GLU A 1 152 ? -21.752 7.170 17.751 1.00 86.25 152 GLU A N 1
ATOM 1244 C CA . GLU A 1 152 ? -22.035 8.606 17.762 1.00 86.25 152 GLU A CA 1
ATOM 1245 C C . GLU A 1 152 ? -23.061 9.024 16.696 1.00 86.25 152 GLU A C 1
ATOM 1247 O O . GLU A 1 152 ? -23.990 9.782 16.994 1.00 86.25 152 GLU A O 1
ATOM 1252 N N . GLU A 1 153 ? -22.952 8.486 15.481 1.00 84.88 153 GLU A N 1
ATOM 1253 C CA . GLU A 1 153 ? -23.925 8.682 14.398 1.00 84.88 153 GLU A CA 1
ATOM 1254 C C . GLU A 1 153 ? -25.317 8.158 14.782 1.00 84.88 153 GLU A C 1
ATOM 1256 O O . GLU A 1 153 ? -26.334 8.787 14.475 1.00 84.88 153 GLU A O 1
ATOM 1261 N N . ASN A 1 154 ? -25.369 7.063 15.545 1.00 83.12 154 ASN A N 1
ATOM 1262 C CA . ASN A 1 154 ? -26.596 6.493 16.105 1.00 83.12 154 ASN A CA 1
ATOM 1263 C C . ASN A 1 154 ? -27.025 7.130 17.437 1.00 83.12 154 ASN A C 1
ATOM 1265 O O . ASN A 1 154 ? -27.898 6.609 18.129 1.00 83.12 154 ASN A O 1
ATOM 1269 N N . ARG A 1 155 ? -26.493 8.321 17.746 1.00 84.50 155 ARG A N 1
ATOM 1270 C CA . ARG A 1 155 ? -26.835 9.167 18.902 1.00 84.50 155 ARG A CA 1
ATOM 1271 C C . ARG A 1 155 ? -26.386 8.632 20.259 1.00 84.50 155 ARG A C 1
ATOM 1273 O O . ARG A 1 155 ? -26.771 9.224 21.266 1.00 84.50 155 ARG A O 1
ATOM 1280 N N . CYS A 1 156 ? -25.544 7.605 20.306 1.00 85.44 156 CYS A N 1
ATOM 1281 C CA . CYS A 1 156 ? -24.866 7.229 21.539 1.00 85.44 156 CYS A CA 1
ATOM 1282 C C . CYS A 1 156 ? -23.822 8.300 21.874 1.00 85.44 156 CYS A C 1
ATOM 1284 O O . CYS A 1 156 ? -22.963 8.641 21.062 1.00 85.44 156 CYS A O 1
ATOM 1286 N N . ARG A 1 157 ? -23.877 8.838 23.087 1.00 84.62 157 ARG A N 1
ATOM 1287 C CA . ARG A 1 157 ? -22.893 9.789 23.620 1.00 84.62 157 ARG A CA 1
ATOM 1288 C C . ARG A 1 157 ? -21.972 9.151 24.645 1.00 84.62 157 ARG A C 1
ATOM 1290 O O . ARG A 1 157 ? -20.918 9.708 24.931 1.00 84.62 157 ARG A O 1
ATOM 1297 N N . THR A 1 158 ? -22.338 7.983 25.168 1.00 85.88 158 THR A N 1
ATOM 1298 C CA . THR A 1 158 ? -21.563 7.249 26.170 1.00 85.88 158 THR A CA 1
ATOM 1299 C C . THR A 1 158 ? -21.497 5.757 25.847 1.00 85.88 158 THR A C 1
ATOM 1301 O O . THR A 1 158 ? -22.330 5.227 25.114 1.00 85.88 158 THR A O 1
ATOM 1304 N N . THR A 1 159 ? -20.515 5.047 26.410 1.00 83.75 159 THR A N 1
ATOM 1305 C CA . THR A 1 159 ? -20.389 3.589 26.236 1.00 83.75 159 THR A CA 1
ATOM 1306 C C . THR A 1 159 ? -21.519 2.805 26.907 1.00 83.75 159 THR A C 1
ATOM 1308 O O . THR A 1 159 ? -21.815 1.694 26.483 1.00 83.75 159 THR A O 1
ATOM 1311 N N . GLY A 1 160 ? -22.175 3.377 27.924 1.00 84.19 160 GLY A N 1
ATOM 1312 C CA . GLY A 1 160 ? -23.319 2.761 28.604 1.00 84.19 160 GLY A CA 1
ATOM 1313 C C . GLY A 1 160 ? -24.620 2.794 27.797 1.00 84.19 160 GLY A C 1
ATOM 1314 O O . GLY A 1 160 ? -25.554 2.068 28.121 1.00 84.19 160 GLY A O 1
ATOM 1315 N N . GLU A 1 161 ? -24.683 3.615 26.748 1.00 83.25 161 GLU A N 1
ATOM 1316 C CA . GLU A 1 161 ? -25.824 3.689 25.826 1.00 83.25 161 GLU A CA 1
ATOM 1317 C C . GLU A 1 161 ? -25.739 2.659 24.694 1.00 83.25 161 GLU A C 1
ATOM 1319 O O . GLU A 1 161 ? -26.714 2.482 23.966 1.00 83.25 161 GLU A O 1
ATOM 1324 N N . ILE A 1 162 ? -24.595 1.982 24.556 1.00 87.25 162 ILE A N 1
ATOM 1325 C CA . ILE A 1 162 ? -24.372 0.952 23.543 1.00 87.25 162 ILE A CA 1
ATOM 1326 C C . ILE A 1 162 ? -25.202 -0.280 23.900 1.00 87.25 162 ILE A C 1
ATOM 1328 O O . ILE A 1 162 ? -25.046 -0.884 24.964 1.00 87.25 162 ILE A O 1
ATOM 1332 N N . GLN A 1 163 ? -26.072 -0.676 22.983 1.00 84.38 163 GLN A N 1
ATOM 1333 C CA . GLN A 1 163 ? -26.931 -1.839 23.108 1.00 84.38 163 GLN A CA 1
ATOM 1334 C C . GLN A 1 163 ? -26.306 -3.061 22.438 1.00 84.38 163 GLN A C 1
ATOM 1336 O O . GLN A 1 163 ? -25.486 -2.972 21.523 1.00 84.38 163 GLN A O 1
ATOM 1341 N N . SER A 1 164 ? -26.749 -4.248 22.852 1.00 81.19 164 SER A N 1
ATOM 1342 C CA . SER A 1 164 ? -26.295 -5.513 22.262 1.00 81.19 164 SER A CA 1
ATOM 1343 C C . SER A 1 164 ? -26.587 -5.623 20.760 1.00 81.19 164 SER A C 1
ATOM 1345 O O . SER A 1 164 ? -25.886 -6.354 20.064 1.00 81.19 164 SER A O 1
ATOM 1347 N N . GLY A 1 165 ? -27.583 -4.887 20.252 1.00 81.88 165 GLY A N 1
ATOM 1348 C CA . GLY A 1 165 ? -27.914 -4.803 18.828 1.00 81.88 165 GLY A CA 1
ATOM 1349 C C . GLY A 1 165 ? -26.992 -3.897 18.001 1.00 81.88 165 GLY A C 1
ATOM 1350 O O . GLY A 1 165 ? -26.946 -4.041 16.779 1.00 81.88 165 GLY A O 1
ATOM 1351 N N . ASP A 1 166 ? -26.217 -3.011 18.631 1.00 81.88 166 ASP A N 1
ATOM 1352 C CA . ASP A 1 166 ? -25.364 -2.057 17.911 1.00 81.88 166 ASP A CA 1
ATOM 1353 C C . ASP A 1 166 ? -24.128 -2.726 17.317 1.00 81.88 166 ASP A C 1
ATOM 1355 O O . ASP A 1 166 ? -23.705 -2.388 16.216 1.00 81.88 166 ASP A O 1
ATOM 1359 N N . VAL A 1 167 ? -23.576 -3.723 18.012 1.00 85.25 167 VAL A N 1
ATOM 1360 C CA . VAL A 1 167 ? -22.418 -4.494 17.543 1.00 85.25 167 VAL A CA 1
ATOM 1361 C C . VAL A 1 167 ? -22.723 -5.261 16.247 1.00 85.25 167 VAL A C 1
ATOM 1363 O O . VAL A 1 167 ? -22.000 -5.049 15.275 1.00 85.25 167 VAL A O 1
ATOM 1366 N N . PRO A 1 168 ? -23.761 -6.120 16.155 1.00 83.50 168 PRO A N 1
ATOM 1367 C CA . PRO A 1 168 ? -24.067 -6.808 14.901 1.00 83.50 168 PRO A CA 1
ATOM 1368 C C . PRO A 1 168 ? -24.436 -5.828 13.778 1.00 83.50 168 PRO A C 1
ATOM 1370 O O . PRO A 1 168 ? -23.969 -6.006 12.655 1.00 83.50 168 PRO A O 1
ATOM 1373 N N . SER A 1 169 ? -25.170 -4.752 14.082 1.00 84.31 169 SER A N 1
ATOM 1374 C CA . SER A 1 169 ? -25.533 -3.723 13.094 1.00 84.31 169 SER A CA 1
ATOM 1375 C C . SER A 1 169 ? -24.302 -2.989 12.544 1.00 84.31 169 SER A C 1
ATOM 1377 O O . SER A 1 169 ? -24.167 -2.798 11.335 1.00 84.31 169 SER A O 1
ATOM 1379 N N . PHE A 1 170 ? -23.342 -2.653 13.409 1.00 85.75 170 PHE A N 1
ATOM 1380 C CA . PHE A 1 170 ? -22.054 -2.101 12.999 1.00 85.75 170 PHE A CA 1
ATOM 1381 C C . PHE A 1 170 ? -21.271 -3.074 12.113 1.00 85.75 170 PHE A C 1
ATOM 1383 O O . PHE A 1 170 ? -20.708 -2.663 11.098 1.00 85.75 170 PHE A O 1
ATOM 1390 N N . LEU A 1 171 ? -21.238 -4.366 12.458 1.00 84.50 171 LEU A N 1
ATOM 1391 C CA . LEU A 1 171 ? -20.537 -5.371 11.657 1.00 84.50 171 LEU A CA 1
ATOM 1392 C C . LEU A 1 171 ? -21.135 -5.505 10.252 1.00 84.50 171 LEU A C 1
ATOM 1394 O O . LEU A 1 171 ? -20.377 -5.664 9.293 1.00 84.50 171 LEU A O 1
ATOM 1398 N N . GLU A 1 172 ? -22.456 -5.385 10.106 1.00 81.81 172 GLU A N 1
ATOM 1399 C CA . GLU A 1 172 ? -23.119 -5.368 8.798 1.00 81.81 172 GLU A CA 1
ATOM 1400 C C . GLU A 1 172 ? -22.695 -4.163 7.947 1.00 81.81 172 GLU A C 1
ATOM 1402 O O . GLU A 1 172 ? -22.359 -4.331 6.770 1.00 81.81 172 GLU A O 1
ATOM 1407 N N . VAL A 1 173 ? -22.654 -2.962 8.535 1.00 79.94 173 VAL A N 1
ATOM 1408 C CA . VAL A 1 173 ? -22.167 -1.740 7.865 1.00 79.94 173 VAL A CA 1
ATOM 1409 C C . VAL A 1 173 ? -20.693 -1.891 7.478 1.00 79.94 173 VAL A C 1
ATOM 1411 O O . VAL A 1 173 ? -20.297 -1.631 6.342 1.00 79.94 173 VAL A O 1
ATOM 1414 N N . LEU A 1 174 ? -19.873 -2.407 8.392 1.00 80.44 174 LEU A N 1
ATOM 1415 C CA . LEU A 1 174 ? -18.439 -2.564 8.189 1.00 80.44 174 LEU A CA 1
ATOM 1416 C C . LEU A 1 174 ? -18.105 -3.571 7.072 1.00 80.44 174 LEU A C 1
ATOM 1418 O O . LEU A 1 174 ? -17.190 -3.323 6.278 1.00 80.44 174 LEU A O 1
ATOM 1422 N N . CYS A 1 175 ? -18.856 -4.677 6.983 1.00 77.62 175 CYS A N 1
ATOM 1423 C CA . CYS A 1 175 ? -18.739 -5.673 5.910 1.00 77.62 175 CYS A CA 1
ATOM 1424 C C . CYS A 1 175 ? -19.144 -5.122 4.541 1.00 77.62 175 CYS A C 1
ATOM 1426 O O . CYS A 1 175 ? -18.599 -5.543 3.522 1.00 77.62 175 CYS A O 1
ATOM 1428 N N . ARG A 1 176 ? -20.125 -4.215 4.509 1.00 72.94 176 ARG A N 1
ATOM 1429 C CA . ARG A 1 176 ? -20.624 -3.617 3.268 1.00 72.94 176 ARG A CA 1
ATOM 1430 C C . ARG A 1 176 ? -19.608 -2.657 2.659 1.00 72.94 176 ARG A C 1
ATOM 1432 O O . ARG A 1 176 ? -19.403 -2.682 1.448 1.00 72.94 176 ARG A O 1
ATOM 1439 N N . ASP A 1 177 ? -18.956 -1.863 3.503 1.00 67.44 177 ASP A N 1
ATOM 1440 C CA . ASP A 1 177 ? -18.238 -0.682 3.030 1.00 67.44 177 ASP A CA 1
ATOM 1441 C C . ASP A 1 177 ? -16.713 -0.832 3.035 1.00 67.44 177 ASP A C 1
ATOM 1443 O O . ASP A 1 177 ? -16.036 -0.219 2.208 1.00 67.44 177 ASP A O 1
ATOM 1447 N N . ARG A 1 178 ? -16.131 -1.582 3.987 1.00 64.31 178 ARG A N 1
ATOM 1448 C CA . ARG A 1 178 ? -14.688 -1.451 4.289 1.00 64.31 178 ARG A CA 1
ATOM 1449 C C . ARG A 1 178 ? -13.926 -2.751 4.530 1.00 64.31 178 ARG A C 1
ATOM 1451 O O . ARG A 1 178 ? -12.722 -2.775 4.275 1.00 64.31 178 ARG A O 1
ATOM 1458 N N . TYR A 1 179 ? -14.569 -3.815 5.009 1.00 66.56 179 TYR A N 1
ATOM 1459 C CA . TYR A 1 179 ? -13.875 -5.039 5.423 1.00 66.56 179 TYR A CA 1
ATOM 1460 C C . TYR A 1 179 ? -14.408 -6.286 4.723 1.00 66.56 179 TYR A C 1
ATOM 1462 O O . TYR A 1 179 ? -15.608 -6.499 4.607 1.00 66.56 179 TYR A O 1
ATOM 1470 N N . GLN A 1 180 ? -13.492 -7.169 4.316 1.00 68.88 180 GLN A N 1
ATOM 1471 C CA . GLN A 1 180 ? -13.858 -8.540 3.968 1.00 68.88 180 GLN A CA 1
ATOM 1472 C C . GLN A 1 180 ? -14.249 -9.288 5.254 1.00 68.88 180 GLN A C 1
ATOM 1474 O O . GLN A 1 180 ? -13.523 -9.158 6.245 1.00 68.88 180 GLN A O 1
ATOM 1479 N N . PRO A 1 181 ? -15.306 -10.123 5.252 1.00 66.75 181 PRO A N 1
ATOM 1480 C CA . PRO A 1 181 ? -15.744 -10.861 6.443 1.00 66.75 181 PRO A CA 1
ATOM 1481 C C . PRO A 1 181 ? -14.619 -11.656 7.124 1.00 66.75 181 PRO A C 1
ATOM 1483 O O . PRO A 1 181 ? -14.519 -11.707 8.347 1.00 66.75 181 PRO A O 1
ATOM 1486 N N . THR A 1 182 ? -13.692 -12.199 6.330 1.00 66.06 182 THR A N 1
ATOM 1487 C CA . THR A 1 182 ? -12.518 -12.954 6.801 1.00 66.06 182 THR A CA 1
ATOM 1488 C C . THR A 1 182 ? -11.498 -12.120 7.580 1.00 66.06 182 THR A C 1
ATOM 1490 O O . THR A 1 182 ? -10.649 -12.683 8.264 1.00 66.06 182 THR A O 1
ATOM 1493 N N . SER A 1 183 ? -11.558 -10.790 7.491 1.00 67.19 183 SER A N 1
ATOM 1494 C CA . SER A 1 183 ? -10.641 -9.869 8.177 1.00 67.19 183 SER A CA 1
ATOM 1495 C C . SER A 1 183 ? -11.174 -9.392 9.532 1.00 67.19 183 SER A C 1
ATOM 1497 O O . SER A 1 183 ? -10.407 -8.875 10.336 1.00 67.19 183 SER A O 1
ATOM 1499 N N . ILE A 1 184 ? -12.468 -9.580 9.811 1.00 70.75 184 ILE A N 1
ATOM 1500 C CA . ILE A 1 184 ? -13.120 -9.098 11.041 1.00 70.75 184 ILE A CA 1
ATOM 1501 C C . ILE A 1 184 ? -12.727 -9.945 12.252 1.00 70.75 184 ILE A C 1
ATOM 1503 O O . ILE A 1 184 ? -12.491 -9.400 13.327 1.00 70.75 184 ILE A O 1
ATOM 1507 N N . GLY A 1 185 ? -12.569 -11.261 12.074 1.00 66.44 185 GLY A N 1
ATOM 1508 C CA . GLY A 1 185 ? -12.179 -12.168 13.161 1.00 66.44 185 GLY A CA 1
ATOM 1509 C C . GLY A 1 185 ? -10.818 -11.838 13.788 1.00 66.44 185 GLY A C 1
ATOM 1510 O O . GLY A 1 185 ? -10.592 -12.135 14.953 1.00 66.44 185 GLY A O 1
ATOM 1511 N N . ALA A 1 186 ? -9.928 -11.157 13.058 1.00 68.12 186 ALA A N 1
ATOM 1512 C CA . ALA A 1 186 ? -8.653 -10.685 13.601 1.00 68.12 186 ALA A CA 1
ATOM 1513 C C . ALA A 1 186 ? -8.801 -9.488 14.563 1.00 68.12 186 ALA A C 1
ATOM 1515 O O . ALA A 1 186 ? -7.865 -9.171 15.294 1.00 68.12 186 ALA A O 1
ATOM 1516 N N . HIS A 1 187 ? -9.951 -8.809 14.543 1.00 67.94 187 HIS A N 1
ATOM 1517 C CA . HIS A 1 187 ? -10.248 -7.631 15.360 1.00 67.94 187 HIS A CA 1
ATOM 1518 C C . HIS A 1 187 ? -11.202 -7.923 16.526 1.00 67.94 187 HIS A C 1
ATOM 1520 O O . HIS A 1 187 ? -11.337 -7.082 17.410 1.00 67.94 187 HIS A O 1
ATOM 1526 N N . LEU A 1 188 ? -11.818 -9.107 16.544 1.00 67.69 188 LEU A N 1
ATOM 1527 C CA . LEU A 1 188 ? -12.696 -9.594 17.605 1.00 67.69 188 LEU A CA 1
ATOM 1528 C C . LEU A 1 188 ? -12.113 -10.889 18.191 1.00 67.69 188 LEU A C 1
ATOM 1530 O O . LEU A 1 188 ? -12.606 -11.973 17.870 1.00 67.69 188 LEU A O 1
ATOM 1534 N N . PRO A 1 189 ? -11.033 -10.815 18.990 1.00 56.31 189 PRO A N 1
ATOM 1535 C CA . PRO A 1 189 ? -10.575 -11.988 19.718 1.00 56.31 189 PRO A CA 1
ATOM 1536 C C . PRO A 1 189 ? -11.684 -12.404 20.695 1.00 56.31 189 PRO A C 1
ATOM 1538 O O . PRO A 1 189 ? -12.121 -11.593 21.511 1.00 56.31 189 PRO A O 1
ATOM 1541 N N . GLY A 1 190 ? -12.183 -13.629 20.522 1.00 43.47 190 GLY A N 1
ATOM 1542 C CA . GLY A 1 190 ? -13.168 -14.245 21.415 1.00 43.47 190 GLY A CA 1
ATOM 1543 C C . GLY A 1 190 ? -12.587 -14.631 22.764 1.00 43.47 190 GLY A C 1
ATOM 1544 O O . GLY A 1 190 ? -11.344 -14.773 22.857 1.00 43.47 190 GLY A O 1
#

pLDDT: mean 82.11, std 13.78, range [35.47, 96.19]

Radius of gyration: 22.68 Å; chains: 1; bounding box: 51×41×55 Å

Foldseek 3Di:
DDLPLDQFLVVLLVLLLVVCVVVVPDPVVSVLLNVLSVVLVVLCVVVVHGGDDPVSLVVQLVPQADPPPRDGHPVSNVSSNLSSQQSVCCSVPVDGPDPPPPPLPPLPDDDQPQLVVVLVVVLCCVCPVVVDDPVLSVVLSSVSSLLSVQCVVVVNSHPVPDDPVSVVVSVVVCCVPPDPPVVVCSNDPD

InterPro domains:
  IPR010998 Integrase/recombinase, N-terminal [G3DSA:1.10.150.130] (108-189)

Organism: NCBI:txid3039180

Secondary structure (DSSP, 8-state):
-------BHHHHHHHHHHHHHHTT--HHHHHHHHHHHHHHHHHHHHHT--B--HHHHHHHHH--B-TTT-SB-HHHHHHHHHHHHHHHHHHHHSS-----------PPPP--HHHHHHHHHHHHIIIIIS---HHHHHHHHHHHHHHHHHHHHTT--SGGG--TTHHHHHHHHHHHHT--HHHHTTT---

Sequence (190 aa):
MHKIRTNNLKELTIAVLTEMEKAHYCDKYIQQVRSTCTLLENMADRMGKDTLDDELSQAFIDDSSHFRTGAYSKSRFKRHSRCIHILKTYRDTGISDWPSLPRAPVLDELTAPQLIEAYTSFIHHMREEIGLNKNTIDGYKRFVHHFLLYCEENRCRTTGEIQSGDVPSFLEVLCRDRYQPTSIGAHLPG

=== Feature glossary ===
A reading guide for the features in this record.

Start from the sequence.

  · This is the polypeptide sequence — one letter per residue, N-terminus first. Length ranges from a few dozen residues for small domains to over a thousand for large multi-domain proteins.

Fold it, and you get atomic coordinates and the backbone conformation that goes with them.

  · Structure coordinates are given as an mmCIF _atom_site loop: one row per atom with element, residue name, chain id, sequence number, and x/y/z position in Å. Only the four main-chain atoms per residue are included here; side chains are omitted to keep the record compact.

  · Backbone dihedral angles. Every residue except chain termini has a φ (preceding-C → N → Cα → C) and a ψ (N → Cα → C → next-N). They are reported in degrees following the IUPAC sign convention. Secondary structure is essentially a statement about which (φ, ψ) basin each residue occupies.

  · The SS8 string is DSSP's per-residue secondary-structure call. α-helix (H) means an i→i+4 H-bond ladder; β-strand (E) means the residue participates in a β-sheet; 3₁₀ (G) and π (I) are tighter and wider helices; T/S are turns/bends; '-' is loop.

  · SS3 is a coarse helix/strand/coil call (letters a/b/c) made by the P-SEA algorithm from inter-Cα distances and dihedrals. It is less detailed than DSSP but needs only Cα positions.

Summarize the fold with a handful of shape descriptors and a per-residue structural alphabet.

  · Radius of gyration (Rg) is the root-mean-square distance of Cα atoms from their centroid — a single number for overall size and compactness. A globular domain of N residues has Rg ≈ 2.2·N^0.38 Å; an extended or disordered chain has a much larger Rg. The Cα contact count is the number of residue pairs whose Cα atoms are within 8 Å and are more than four positions apart in sequence — a standard proxy for tertiary packing density. The bounding box is the smallest axis-aligned box enclosing all Cα atoms.

  · The Foldseek 3Di string encodes local tertiary geometry as a 20-letter alphabet — one character per residue — derived from the relative positions of nearby Cα atoms. Unlike the amino-acid sequence, 3Di is a direct function of the 3D structure, so two proteins with the same fold have similar 3Di strings even at low sequence identity.

  · Solvent-accessible surface area (SASA) is the area in Å² traced out by the centre of a 1.4 Å probe sphere (a water molecule) rolled over the protein's van der Waals surface (Shrake–Rupley / Lee–Richards construction). Buried residues have near-zero SASA; fully exposed residues can exceed 200 Å². The total SASA scales roughly with the number of surface residues.

Ask how reliable the model is.

  · pLDDT (predicted Local Distance Difference Test) is AlphaFold's per-residue confidence score, ranging from 0 to 100. Values above 90 indicate high confidence (typically well-packed cores); 70–90 is confident; 50–70 low confidence; below 50 usually means the region is disordered or the prediction is unreliable there. AlphaFold stores pLDDT in the mmCIF B-factor column.

  · B-factor (Debye–Waller factor) reflects atomic displacement in the crystal lattice. It is an experimental observab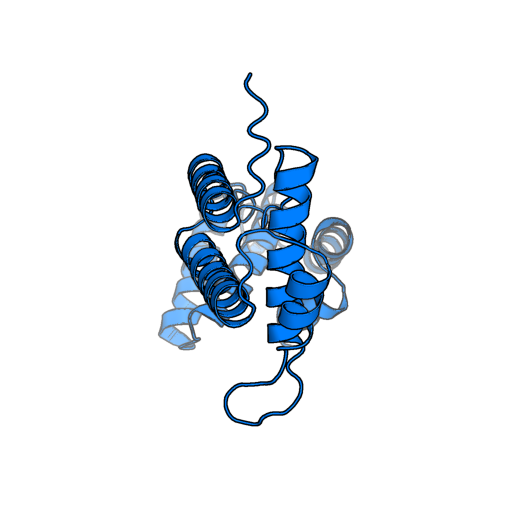le (units Å²), not a prediction; low values mean the atom is pinned down, high values mean it moves or is heterogeneous across the crystal.

  · Predicted Aligned Error (PAE) is an AlphaFold confidence matrix: entry (i, j) is the expected error in the position of residue j, in ångströms, when the prediction is superimposed on the true structure at residue i. Low PAE within a block of residues means that block is internally rigid and well-predicted; high PAE between two blocks means their relative placement is uncertain even if each block individually is confident.

Place it in context: what it resembles, what it is annotated as, and how it looks.

  · Nearest PDB neighbors are the top structural matches found by Foldseek when searching this structure against the entire Protein Data Bank. Each hit reports a TM-score (0 to 1; >0.5 almost always implies the same fold) and an E-value. These are *structural* homologs — they may share no detectable sequence similarity.

  · Functional annotations link the protein to curated databases. InterPro entries identify conserved domains and families by matching the sequence against member-database signatures (Pfam, PROSITE, CDD, …). Gene Ontology (GO) terms describe molecular function, biological process, and cellular component in a controlled vocabulary. CATH places the structure in a hierarchical fold classification (Class/Architecture/Topology/Homologous-superfamily). The organism is the source species.

  · Three diagnostic plots accompany the record. The Cα contact map visualizes the tertiary structure as a 2D adjacency matrix (8 Å cutoff, sequence-local contacts suppressed). The Ramachandran plot shows the distribution of backbone (φ, ψ) torsions, with points in the α and β basins reflecting secondary structure content. The PAE plot shows AlphaFold's inter-residue confidence as a color matrix.

  · Six rendered views show the 3D structure from the faces of a cube — i.e. along ±x, ±y, ±z. Rendering representation is drawn randomly per protein from cartoon (secondary-structure ribbons), sticks (backbone bonds), or molecular surface; coloring is either N→C rainbow (blue at the N-terminus through red at the C-terminus) or one color per chain.